Protein AF-A0A838YYA7-F1 (afdb_monomer)

Secondary structure (DSSP, 8-state):
-HHHHHHHHHHHHHHHHTT---------EEEEEEEEETTT--B-TT-EEEETTTTEEEE--TTSEEEEEE-TTPEEEEE-TTB--EEEEPPTT--S-EEEEEEEPB----PPP----SSSSHHHHHHHHHS--PPPHHHHHHHHHHTSHHHHHHHHHHSPPPHHHHHHHHHHHHHHHHHGGGS----GGG-HHHHHHHHHHHHTTGGG--HHHHHHHHSPPTT--HHHHHHHHHH--

Foldseek 3Di:
DVVVVVVVVVVVVVVVVVVPDDDPPQDWAKEKEFEAAQPPRQTDFQKWKDFVVVRDTDTAHPRRIDIDTDGQQTWIWTDDPQWDIDIDTHHNPDPYHHYDYHHTYGDPPPDPDDDDDPDPDPVRVVVCVVVDDDDDPVVVVVVCVCPPPVNVVLVVVPDDQDPVSVVVVVVVVVVVCVVCPPPDPDDCVPDVVNVVVVVVCVVVCVVVDPPVVVVVVPRPDPPDDPVRVVVVVVVPD

Sequence (237 aa):
MKKNLTYLFVFICLVVSHLAHSQGEIKYITFSGVVIDGQTKEPLPGAYITIPQAGRGTLSNSRGYFGIAVFPGDTVVFSYLGFKKQYHVIPKKTDVDYSVFVELQVDSKMLKEVKVYPFSTEEEFKQALVDMKLPDERERQILRETYSTENVAKLASVHGMTSYDNYKYGQNQFLKQIESRGQVTTNPLLNPFSWANFVKSIKSGAWKDKSWKAGAEAAPSDNVTRDQYFRNMKNGN

Structure (mmCIF, N/CA/C/O backbone):
data_AF-A0A838YYA7-F1
#
_entry.id   AF-A0A838YYA7-F1
#
loop_
_atom_site.group_PDB
_atom_site.id
_atom_site.type_symbol
_atom_site.label_atom_id
_atom_site.label_alt_id
_atom_site.label_comp_id
_atom_site.label_asym_id
_atom_site.label_entity_id
_atom_site.label_seq_id
_atom_site.pdbx_PDB_ins_code
_atom_site.Cartn_x
_atom_site.Cartn_y
_atom_site.Cartn_z
_atom_site.occupancy
_atom_site.B_iso_or_equiv
_atom_site.auth_seq_id
_atom_site.auth_comp_id
_atom_site.auth_asym_id
_atom_site.auth_atom_id
_atom_site.pdbx_PDB_model_num
ATOM 1 N N . MET A 1 1 ? -72.555 9.108 42.196 1.00 60.34 1 MET A N 1
ATOM 2 C CA . MET A 1 1 ? -71.814 7.965 41.606 1.00 60.34 1 MET A CA 1
ATOM 3 C C . MET A 1 1 ? -70.824 8.376 40.513 1.00 60.34 1 MET A C 1
ATOM 5 O O . MET A 1 1 ? -69.693 7.924 40.575 1.00 60.34 1 MET A O 1
ATOM 9 N N . LYS A 1 2 ? -71.178 9.266 39.566 1.00 64.94 2 LYS A N 1
ATOM 10 C CA . LYS A 1 2 ? -70.273 9.675 38.465 1.00 64.94 2 LYS A CA 1
ATOM 11 C C . LYS A 1 2 ? -68.947 10.318 38.920 1.00 64.94 2 LYS A C 1
ATOM 13 O O . LYS A 1 2 ? -67.913 9.952 38.388 1.00 64.94 2 LYS A O 1
ATOM 18 N N . LYS A 1 3 ? -68.956 11.187 39.945 1.00 67.56 3 LYS A N 1
ATOM 19 C CA . LYS A 1 3 ? -67.738 11.850 40.466 1.00 67.56 3 LYS A CA 1
ATOM 20 C C . LYS A 1 3 ? -66.721 10.861 41.056 1.00 67.56 3 LYS A C 1
ATOM 22 O O . LYS A 1 3 ? -65.538 10.959 40.766 1.00 67.56 3 LYS A O 1
ATOM 27 N N . ASN A 1 4 ? -67.190 9.862 41.806 1.00 76.94 4 ASN A N 1
ATOM 28 C CA . ASN A 1 4 ? -66.329 8.832 42.402 1.00 76.94 4 ASN A CA 1
ATOM 29 C C . ASN A 1 4 ? -65.692 7.938 41.326 1.00 76.94 4 ASN A C 1
ATOM 31 O O . ASN A 1 4 ? -64.547 7.530 41.474 1.00 76.94 4 ASN A O 1
ATOM 35 N N . LEU A 1 5 ? -66.409 7.696 40.222 1.00 82.81 5 LEU A N 1
ATOM 36 C CA . LEU A 1 5 ? -65.878 6.972 39.068 1.00 82.81 5 LEU A CA 1
ATOM 37 C C . LEU A 1 5 ? -64.787 7.781 38.346 1.00 82.81 5 LEU A C 1
ATOM 39 O O . LEU A 1 5 ? -63.784 7.216 37.927 1.00 82.81 5 LEU A O 1
ATOM 43 N N . THR A 1 6 ? -64.945 9.106 38.257 1.00 83.19 6 THR A N 1
ATOM 44 C CA . THR A 1 6 ? -63.923 9.998 37.689 1.00 83.19 6 THR A CA 1
ATOM 45 C C . THR A 1 6 ? -62.654 10.021 38.544 1.00 83.19 6 THR A C 1
ATOM 47 O O . THR A 1 6 ? -61.561 9.906 38.000 1.00 83.19 6 THR A O 1
ATOM 50 N N . TYR A 1 7 ? -62.777 10.098 39.875 1.00 87.44 7 TYR A N 1
ATOM 51 C CA . TYR A 1 7 ? -61.615 10.049 40.772 1.00 87.44 7 TYR A CA 1
ATOM 52 C C . TYR A 1 7 ? -60.891 8.699 40.723 1.00 87.44 7 TYR A C 1
ATOM 54 O O . TYR A 1 7 ? -59.663 8.669 40.707 1.00 87.44 7 TYR A O 1
ATOM 62 N N . LEU A 1 8 ? -61.637 7.593 40.624 1.00 88.94 8 LEU A N 1
ATOM 63 C CA . LEU A 1 8 ? -61.065 6.257 40.448 1.00 88.94 8 LEU A CA 1
ATOM 64 C C . LEU A 1 8 ? -60.278 6.152 39.133 1.00 88.94 8 LEU A C 1
ATOM 66 O O . LEU A 1 8 ? -59.171 5.625 39.116 1.00 88.94 8 LEU A O 1
ATOM 70 N N . PHE A 1 9 ? -60.827 6.691 38.042 1.00 89.19 9 PHE A N 1
ATOM 71 C CA . PHE A 1 9 ? -60.169 6.686 36.737 1.00 89.19 9 PHE A CA 1
ATOM 72 C C . PHE A 1 9 ? -58.868 7.504 36.743 1.00 89.19 9 PHE A C 1
ATOM 74 O O . PHE A 1 9 ? -57.843 7.037 36.253 1.00 89.19 9 PHE A O 1
ATOM 81 N N . VAL A 1 10 ? -58.876 8.686 37.370 1.00 89.81 10 VAL A N 1
ATOM 82 C CA . VAL A 1 10 ? -57.674 9.526 37.518 1.00 89.81 10 VAL A CA 1
ATOM 83 C C . VAL A 1 10 ? -56.610 8.836 38.376 1.00 89.81 10 VAL A C 1
ATOM 85 O O . VAL A 1 10 ? -55.433 8.871 38.025 1.00 89.81 10 VAL A O 1
ATOM 88 N N . PHE A 1 11 ? -57.010 8.164 39.459 1.00 88.81 11 PHE A N 1
ATOM 89 C CA . PHE A 1 11 ? -56.089 7.400 40.303 1.00 88.81 11 PHE A CA 1
ATOM 90 C C . PHE A 1 11 ? -55.448 6.233 39.540 1.00 88.81 11 PHE A C 1
ATOM 92 O O . PHE A 1 11 ? -54.238 6.036 39.613 1.00 88.81 11 PHE A O 1
ATOM 99 N N . ILE A 1 12 ? -56.234 5.509 38.737 1.00 89.44 12 ILE A N 1
ATOM 100 C CA . ILE A 1 12 ? -55.732 4.427 37.881 1.00 89.44 12 ILE A CA 1
ATOM 101 C C . ILE A 1 12 ? -54.737 4.963 36.844 1.00 89.44 12 ILE A C 1
ATOM 103 O O . ILE A 1 12 ? -53.670 4.379 36.682 1.00 89.44 12 ILE A O 1
ATOM 107 N N . CYS A 1 13 ? -55.021 6.092 36.189 1.00 86.31 13 CYS A N 1
ATOM 108 C CA . CYS A 1 13 ? -54.076 6.706 35.250 1.00 86.31 13 CYS A CA 1
ATOM 109 C C . CYS A 1 13 ? -52.752 7.111 35.921 1.00 86.31 13 CYS A C 1
ATOM 111 O O . CYS A 1 13 ? -51.695 6.898 35.332 1.00 86.31 13 CYS A O 1
ATOM 113 N N . LEU A 1 14 ? -52.800 7.626 37.154 1.00 84.81 14 LEU A N 1
ATOM 114 C CA . LEU A 1 14 ? -51.614 7.990 37.942 1.00 84.81 14 LEU A CA 1
ATOM 115 C C . LEU A 1 14 ? -50.756 6.769 38.310 1.00 84.81 14 LEU A C 1
ATOM 117 O O . LEU A 1 14 ? -49.530 6.812 38.216 1.00 84.81 14 LEU A O 1
ATOM 121 N N . VAL A 1 15 ? -51.389 5.650 38.665 1.00 84.88 15 VAL A N 1
ATOM 122 C CA . VAL A 1 15 ? -50.677 4.396 38.956 1.00 84.88 15 VAL A CA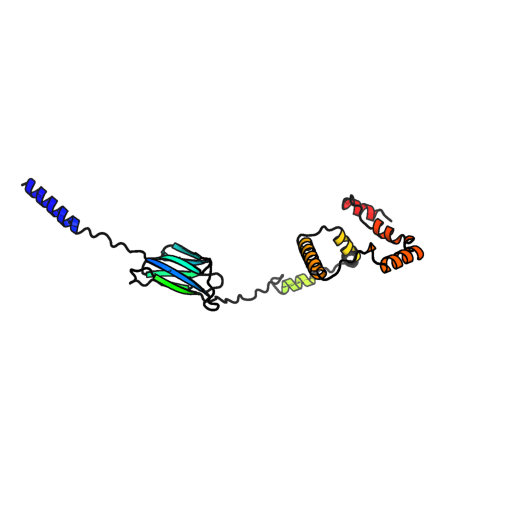 1
ATOM 123 C C . VAL A 1 15 ? -50.074 3.794 37.682 1.00 84.88 15 VAL A C 1
ATOM 125 O O . VAL A 1 15 ? -48.933 3.337 37.697 1.00 84.88 15 VAL A O 1
ATOM 128 N N . VAL A 1 16 ? -50.789 3.852 36.554 1.00 82.88 16 VAL A N 1
ATOM 129 C CA . VAL A 1 16 ? -50.300 3.339 35.262 1.00 82.88 16 VAL A CA 1
ATOM 130 C C . VAL A 1 16 ? -49.145 4.184 34.712 1.00 82.88 16 VAL A C 1
ATOM 132 O O . VAL A 1 16 ? -48.229 3.627 34.109 1.00 82.88 16 VAL A O 1
ATOM 135 N N . SER A 1 17 ? -49.102 5.495 34.980 1.00 77.06 17 SER A N 1
ATOM 136 C CA . SER A 1 17 ? -47.961 6.335 34.581 1.00 77.06 17 SER A CA 1
ATOM 137 C C . SER A 1 17 ? -46.645 5.982 35.286 1.00 77.06 17 SER A C 1
ATOM 139 O O . SER A 1 17 ? -45.583 6.223 34.720 1.00 77.06 17 SER A O 1
ATOM 141 N N . HIS A 1 18 ? -46.681 5.353 36.466 1.00 68.69 18 HIS A N 1
ATOM 142 C CA . HIS A 1 18 ? -45.468 4.876 37.147 1.00 68.69 18 HIS A CA 1
ATOM 143 C C . HIS A 1 18 ? -44.910 3.565 36.574 1.00 68.69 18 HIS A C 1
ATOM 145 O O . HIS A 1 18 ? -43.755 3.235 36.834 1.00 68.69 18 HIS A O 1
ATOM 151 N N . LEU A 1 19 ? -45.695 2.836 35.774 1.00 67.75 19 LEU A N 1
ATOM 152 C CA . LEU A 1 19 ? -45.254 1.625 35.071 1.00 67.75 19 LEU A CA 1
ATOM 153 C C . LEU A 1 19 ? -44.614 1.934 33.709 1.00 67.75 19 LEU A C 1
ATOM 155 O O . LEU A 1 19 ? -44.103 1.030 33.046 1.00 67.75 19 LEU A O 1
ATOM 159 N N . ALA A 1 20 ? -44.606 3.203 33.292 1.00 65.00 20 ALA A N 1
ATOM 160 C CA . ALA A 1 20 ? -43.868 3.662 32.125 1.00 65.00 20 ALA A CA 1
ATOM 161 C C . ALA A 1 20 ? -42.366 3.733 32.454 1.00 65.00 20 ALA A C 1
ATOM 163 O O . ALA A 1 20 ? -41.795 4.802 32.663 1.00 65.00 20 ALA A O 1
ATOM 164 N N . HIS A 1 21 ? -41.713 2.574 32.520 1.00 64.12 21 HIS A N 1
ATOM 165 C CA . HIS A 1 21 ? -40.259 2.512 32.507 1.00 64.12 21 HIS A CA 1
ATOM 166 C C . HIS A 1 21 ? -39.763 3.022 31.150 1.00 64.12 21 HIS A C 1
ATOM 168 O O . HIS A 1 21 ? -40.027 2.415 30.111 1.00 64.12 21 HIS A O 1
ATOM 174 N N . SER A 1 22 ? -39.057 4.155 31.166 1.00 54.59 22 SER A N 1
ATOM 175 C CA . SER A 1 22 ? -38.244 4.606 30.036 1.00 54.59 22 SER A CA 1
ATOM 176 C C . SER A 1 22 ? -37.379 3.442 29.565 1.00 54.59 22 SER A C 1
ATOM 178 O O . SER A 1 22 ? -36.677 2.824 30.367 1.00 54.59 22 SER A O 1
ATOM 180 N N . GLN A 1 23 ? -37.465 3.126 28.275 1.00 60.09 23 GLN A N 1
ATOM 181 C CA . GLN A 1 23 ? -36.666 2.086 27.637 1.00 60.09 23 GLN A CA 1
ATOM 182 C C . GLN A 1 23 ? -35.190 2.354 27.943 1.00 60.09 23 GLN A C 1
ATOM 184 O O . GLN A 1 23 ? -34.731 3.486 27.798 1.00 60.09 23 GLN A O 1
ATOM 189 N N . GLY A 1 24 ? -34.474 1.339 28.431 1.00 55.16 24 GLY A N 1
ATOM 190 C CA . GLY A 1 24 ? -33.054 1.463 28.735 1.00 55.16 24 GLY A CA 1
ATOM 191 C C . GLY A 1 24 ? -32.304 1.917 27.488 1.00 55.16 24 GLY A C 1
ATOM 192 O O . GLY A 1 24 ? -32.242 1.180 26.504 1.00 55.16 24 GLY A O 1
ATOM 193 N N . GLU A 1 25 ? -31.772 3.137 27.514 1.00 62.94 25 GLU A N 1
ATOM 194 C CA . GLU A 1 25 ? -30.896 3.622 26.457 1.00 62.94 25 GLU A CA 1
ATOM 195 C C . GLU A 1 25 ? -29.656 2.731 26.439 1.00 62.94 25 GLU A C 1
ATOM 197 O O . GLU A 1 25 ? -28.885 2.684 27.400 1.00 62.94 25 GLU A O 1
ATOM 202 N N . ILE A 1 26 ? -29.466 1.994 25.343 1.00 63.91 26 ILE A N 1
ATOM 203 C CA . ILE A 1 26 ? -28.197 1.320 25.093 1.00 63.91 26 ILE A CA 1
ATOM 204 C C . ILE A 1 26 ? -27.180 2.439 24.883 1.00 63.91 26 ILE A C 1
ATOM 206 O O . ILE A 1 26 ? -27.154 3.091 23.839 1.00 63.91 26 ILE A O 1
ATOM 210 N N . LYS A 1 27 ? -26.382 2.707 25.913 1.00 76.12 27 LYS A N 1
ATOM 211 C CA . LYS A 1 27 ? -25.373 3.756 25.877 1.00 76.12 27 LYS A CA 1
ATOM 212 C C . LYS A 1 27 ? -24.266 3.339 24.911 1.00 76.12 27 LYS A C 1
ATOM 214 O O . LYS A 1 27 ? -23.689 2.260 25.042 1.00 76.12 27 LYS A O 1
ATOM 219 N N . TYR A 1 28 ? -23.986 4.187 23.927 1.00 83.75 28 TYR A N 1
ATOM 220 C CA . TYR A 1 28 ? -22.800 4.031 23.095 1.00 83.75 28 TYR A CA 1
ATOM 221 C C . TYR A 1 28 ? -21.568 4.445 23.903 1.00 83.75 28 TYR A C 1
ATOM 223 O O . TYR A 1 28 ? -21.624 5.379 24.707 1.00 83.75 28 TYR A O 1
ATOM 231 N N . ILE A 1 29 ? -20.456 3.755 23.682 1.00 89.06 29 ILE A N 1
ATOM 232 C CA . ILE A 1 29 ? -19.164 4.080 24.288 1.00 89.06 29 ILE A CA 1
ATOM 233 C C . ILE A 1 29 ? -18.199 4.553 23.208 1.00 89.06 29 ILE A C 1
ATOM 235 O O . ILE A 1 29 ? -18.304 4.150 22.044 1.00 89.06 29 ILE A O 1
ATOM 239 N N . THR A 1 30 ? -17.243 5.402 23.578 1.00 91.62 30 THR A N 1
ATOM 240 C CA . THR A 1 30 ? -16.182 5.799 22.655 1.00 91.62 30 THR A CA 1
ATOM 241 C C . THR A 1 30 ? -15.088 4.744 22.688 1.00 91.62 30 THR A C 1
ATOM 243 O O . THR A 1 30 ? -14.423 4.542 23.704 1.00 91.62 30 THR A O 1
ATOM 246 N N . PHE A 1 31 ? -14.885 4.070 21.561 1.00 93.19 31 PHE A N 1
ATOM 247 C CA . PHE A 1 31 ? -13.754 3.183 21.351 1.00 93.19 31 PHE A CA 1
ATOM 248 C C . PHE A 1 31 ? -12.652 3.927 20.608 1.00 93.19 31 PHE A C 1
ATOM 250 O O . PHE A 1 31 ? -12.838 4.393 19.484 1.00 93.19 31 PHE A O 1
ATOM 257 N N . SER A 1 32 ? -11.501 4.050 21.252 1.00 94.81 32 SER A N 1
ATOM 258 C CA . SER A 1 32 ? -10.329 4.734 20.716 1.00 94.81 32 SER A CA 1
ATOM 259 C C . SER A 1 32 ? -9.123 3.810 20.706 1.00 94.81 32 SER A C 1
ATOM 261 O O . SER A 1 32 ? -9.132 2.729 21.293 1.00 94.81 32 SER A O 1
ATOM 263 N N . GLY A 1 33 ? -8.059 4.221 20.040 1.00 95.12 33 GLY A N 1
ATOM 264 C CA . GLY A 1 33 ? -6.843 3.431 20.041 1.00 95.12 33 GLY A CA 1
ATOM 265 C C . GLY A 1 33 ? -5.854 3.879 18.996 1.00 95.12 33 GLY A C 1
ATOM 266 O O . GLY A 1 33 ? -6.061 4.879 18.309 1.00 95.12 33 GLY A O 1
ATOM 267 N N . VAL A 1 34 ? -4.781 3.108 18.874 1.00 96.31 34 VAL A N 1
ATOM 268 C CA . VAL A 1 34 ? -3.751 3.301 17.854 1.00 96.31 34 VAL A CA 1
ATOM 269 C C . VAL A 1 34 ? -3.560 1.995 17.095 1.00 96.31 34 VAL A C 1
ATOM 271 O O . VAL A 1 34 ? -3.420 0.936 17.707 1.00 96.31 34 VAL A O 1
ATOM 274 N N . VAL A 1 35 ? -3.568 2.080 15.767 1.00 97.12 35 VAL A N 1
ATOM 275 C CA . VAL A 1 35 ? -3.272 0.965 14.864 1.00 97.12 35 VAL A CA 1
ATOM 276 C C . VAL A 1 35 ? -1.803 1.033 14.462 1.00 97.12 35 VAL A C 1
ATOM 278 O O . VAL A 1 35 ? -1.350 2.055 13.939 1.00 97.12 35 VAL A O 1
ATOM 281 N N . ILE A 1 36 ? -1.072 -0.054 14.695 1.00 96.31 36 ILE A N 1
ATOM 282 C CA . ILE A 1 36 ? 0.354 -0.178 14.384 1.00 96.31 36 ILE A CA 1
ATOM 283 C C . ILE A 1 36 ? 0.645 -1.471 13.617 1.00 96.31 36 ILE A C 1
ATOM 285 O O . ILE A 1 36 ? -0.128 -2.431 13.668 1.00 96.31 36 ILE A O 1
ATOM 289 N N . ASP A 1 37 ? 1.776 -1.500 12.924 1.00 95.19 37 ASP A N 1
ATOM 290 C CA . ASP A 1 37 ? 2.342 -2.715 12.348 1.00 95.19 37 ASP A CA 1
ATOM 291 C C . ASP A 1 37 ? 2.872 -3.625 13.469 1.00 95.19 37 ASP A C 1
ATOM 293 O O . ASP A 1 37 ? 3.648 -3.200 14.328 1.00 95.19 37 ASP A O 1
ATOM 297 N N . GLY A 1 38 ? 2.474 -4.896 13.470 1.00 92.75 38 GLY A N 1
ATOM 298 C CA . GLY A 1 38 ? 2.947 -5.880 14.439 1.00 92.75 38 GLY A CA 1
ATOM 299 C C . GLY A 1 38 ? 4.453 -6.168 14.369 1.00 92.75 38 GLY A C 1
ATOM 300 O O . GLY A 1 38 ? 5.029 -6.517 15.402 1.00 92.75 38 GLY A O 1
ATOM 301 N N . GLN A 1 39 ? 5.089 -6.004 13.203 1.00 90.38 39 GLN A N 1
ATOM 302 C CA . GLN A 1 39 ? 6.517 -6.254 12.976 1.00 90.38 39 GLN A CA 1
ATOM 303 C C . GLN A 1 39 ? 7.368 -5.002 13.189 1.00 90.38 39 GLN A C 1
ATOM 305 O O . GLN A 1 39 ? 8.291 -5.027 14.001 1.00 90.38 39 GLN A O 1
ATOM 310 N N . THR A 1 40 ? 7.072 -3.911 12.475 1.00 92.62 40 THR A N 1
ATOM 311 C CA . THR A 1 40 ? 7.897 -2.688 12.524 1.00 92.62 40 THR A CA 1
ATOM 312 C C . THR A 1 40 ? 7.540 -1.776 13.696 1.00 92.62 40 THR A C 1
ATOM 314 O O . THR A 1 40 ? 8.329 -0.903 14.048 1.00 92.62 40 THR A O 1
ATOM 317 N N . LYS A 1 41 ? 6.370 -1.981 14.322 1.00 93.62 41 LYS A N 1
ATOM 318 C CA . LYS A 1 41 ? 5.787 -1.105 15.355 1.00 93.62 41 LYS A CA 1
ATOM 319 C C . LYS A 1 41 ? 5.520 0.323 14.873 1.00 93.62 41 LYS A C 1
ATOM 321 O O . LYS A 1 41 ? 5.273 1.215 15.685 1.00 93.62 41 LYS A O 1
ATOM 326 N N . GLU A 1 42 ? 5.526 0.544 13.563 1.00 94.38 42 GLU A N 1
ATOM 327 C CA . GLU A 1 42 ? 5.194 1.836 12.976 1.00 94.38 42 GLU A CA 1
ATOM 328 C C . GLU A 1 42 ? 3.675 2.068 12.987 1.00 94.38 42 GLU A C 1
ATOM 330 O O . GLU A 1 42 ? 2.899 1.122 12.816 1.00 94.38 42 GLU A O 1
ATOM 335 N N . PRO A 1 43 ? 3.215 3.315 13.190 1.00 95.62 43 PRO A N 1
ATOM 336 C CA . PRO A 1 43 ? 1.799 3.640 13.096 1.00 95.62 43 PRO A CA 1
ATOM 337 C C . PRO A 1 43 ? 1.290 3.458 11.666 1.00 95.62 43 PRO A C 1
ATOM 339 O O . PRO A 1 43 ? 1.965 3.830 10.709 1.00 95.62 43 PRO A O 1
ATOM 342 N N . LEU A 1 44 ? 0.067 2.944 11.527 1.00 95.81 44 LEU A N 1
ATOM 343 C CA . LEU A 1 44 ? -0.576 2.724 10.231 1.00 95.81 44 LEU A CA 1
ATOM 344 C C . LEU A 1 44 ? -1.604 3.832 9.952 1.00 95.81 44 LEU A C 1
ATOM 346 O O . LEU A 1 44 ? -2.731 3.754 10.457 1.00 95.81 44 LEU A O 1
ATOM 350 N N . PRO A 1 45 ? -1.252 4.881 9.182 1.00 96.06 45 PRO A N 1
ATOM 351 C CA . PRO A 1 45 ? -2.176 5.951 8.829 1.00 96.06 45 PRO A CA 1
ATOM 352 C C . PRO A 1 45 ? -3.152 5.522 7.729 1.00 96.06 45 PRO A C 1
ATOM 354 O O . PRO A 1 45 ? -2.762 4.876 6.756 1.00 96.06 45 PRO A O 1
ATOM 357 N N . GLY A 1 46 ? -4.423 5.913 7.855 1.00 95.94 46 GLY A N 1
ATOM 358 C CA . GLY A 1 46 ? -5.471 5.543 6.899 1.00 95.94 46 GLY A CA 1
ATOM 359 C C . GLY A 1 46 ? -5.918 4.078 6.985 1.00 95.94 46 GLY A C 1
ATOM 360 O O . GLY A 1 46 ? -6.492 3.556 6.030 1.00 95.94 46 GLY A O 1
ATOM 361 N N . ALA A 1 47 ? -5.666 3.400 8.107 1.00 96.69 47 ALA A N 1
ATOM 362 C CA . ALA A 1 47 ? -6.273 2.109 8.411 1.00 96.69 47 ALA A CA 1
ATOM 363 C C . ALA A 1 47 ? -7.795 2.254 8.486 1.00 96.69 47 ALA A C 1
ATOM 365 O O . ALA A 1 47 ? -8.301 3.217 9.057 1.00 96.69 47 ALA A O 1
ATOM 366 N N . TYR A 1 48 ? -8.520 1.297 7.909 1.00 96.88 48 TYR A N 1
ATOM 367 C CA . TYR A 1 48 ? -9.978 1.250 7.921 1.00 96.88 48 TYR A CA 1
ATOM 368 C C . TYR A 1 48 ? -10.460 0.527 9.174 1.00 96.88 48 TYR A C 1
ATOM 370 O O . TYR A 1 48 ? -10.155 -0.653 9.366 1.00 96.88 48 TYR A O 1
ATOM 378 N N . ILE A 1 49 ? -11.250 1.220 9.992 1.00 96.81 49 ILE A N 1
ATOM 379 C CA . ILE A 1 49 ? -11.886 0.691 11.199 1.00 96.81 49 ILE A CA 1
ATOM 380 C C . ILE A 1 49 ? -13.388 0.690 10.953 1.00 96.81 49 ILE A C 1
ATOM 382 O O . ILE A 1 49 ? -13.993 1.746 10.793 1.00 96.81 49 ILE A O 1
ATOM 386 N N . THR A 1 50 ? -14.001 -0.486 10.884 1.00 96.25 50 THR A N 1
ATOM 387 C CA . THR A 1 50 ? -15.405 -0.633 10.469 1.00 96.25 50 THR A CA 1
ATOM 388 C C . THR A 1 50 ? -16.191 -1.504 11.435 1.00 96.25 50 THR A C 1
ATOM 390 O O . THR A 1 50 ? -15.639 -2.407 12.052 1.00 96.25 50 THR A O 1
ATOM 393 N N . ILE A 1 51 ? -17.489 -1.245 11.553 1.00 95.19 51 ILE A N 1
ATOM 394 C CA . ILE A 1 51 ? -18.445 -2.027 12.337 1.00 95.19 51 ILE A CA 1
ATOM 395 C C . ILE A 1 51 ? -19.438 -2.623 11.334 1.00 95.19 51 ILE A C 1
ATOM 397 O O . ILE A 1 51 ? -20.393 -1.942 10.948 1.00 95.19 51 ILE A O 1
ATOM 401 N N . PRO A 1 52 ? -19.234 -3.868 10.866 1.00 91.25 52 PRO A N 1
ATOM 402 C CA . PRO A 1 52 ? -20.041 -4.440 9.790 1.00 91.25 52 PRO A CA 1
ATOM 403 C C . PRO A 1 52 ? -21.538 -4.472 10.105 1.00 91.25 52 PRO A C 1
ATOM 405 O O . PRO A 1 52 ? -22.351 -4.226 9.223 1.00 91.25 52 PRO A O 1
ATOM 408 N N . GLN A 1 53 ? -21.901 -4.726 11.367 1.00 88.31 53 GLN A N 1
ATOM 409 C CA . GLN A 1 53 ? -23.301 -4.794 11.798 1.00 88.31 53 GLN A CA 1
ATOM 410 C C . GLN A 1 53 ? -24.003 -3.431 11.769 1.00 88.31 53 GLN A C 1
ATOM 412 O O . GLN A 1 53 ? -25.186 -3.364 11.453 1.00 88.31 53 GLN A O 1
ATOM 417 N N . ALA A 1 54 ? -23.280 -2.350 12.067 1.00 86.81 54 ALA A N 1
ATOM 418 C CA . ALA A 1 54 ? -23.830 -0.997 12.095 1.00 86.81 54 ALA A CA 1
ATOM 419 C C . ALA A 1 54 ? -23.662 -0.247 10.761 1.00 86.81 54 ALA A C 1
ATOM 421 O O . ALA A 1 54 ? -24.212 0.842 10.604 1.00 86.81 54 ALA A O 1
ATOM 422 N N . GLY A 1 55 ? -22.866 -0.775 9.823 1.00 88.06 55 GLY A N 1
ATOM 423 C CA . GLY A 1 55 ? -22.528 -0.093 8.569 1.00 88.06 55 GLY A CA 1
ATOM 424 C C . GLY A 1 55 ? -21.752 1.215 8.771 1.00 88.06 55 GLY A C 1
ATOM 425 O O . GLY A 1 55 ? -21.793 2.097 7.917 1.00 88.06 55 GLY A O 1
ATOM 426 N N . ARG A 1 56 ? -21.073 1.372 9.913 1.00 89.38 56 ARG A N 1
ATOM 427 C CA . ARG A 1 56 ? -20.311 2.575 10.284 1.00 89.38 56 ARG A CA 1
ATOM 428 C C . ARG A 1 56 ? -18.817 2.287 10.283 1.00 89.38 56 ARG A C 1
ATOM 430 O O . ARG A 1 56 ? -18.397 1.147 10.462 1.00 89.38 56 ARG A O 1
ATOM 437 N N . GLY A 1 57 ? -18.005 3.322 10.117 1.00 93.75 57 GLY A N 1
ATOM 438 C CA . GLY A 1 57 ? -16.556 3.1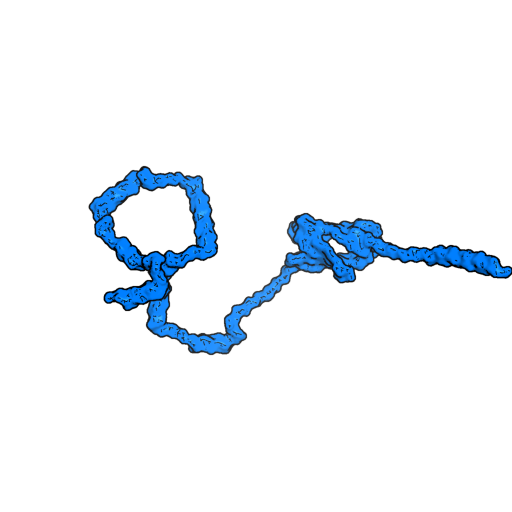97 10.174 1.00 93.75 57 GLY A CA 1
ATOM 439 C C . GLY A 1 57 ? -15.852 4.541 10.263 1.00 93.75 57 GLY A C 1
ATOM 440 O O . GLY A 1 57 ? -16.468 5.592 10.105 1.00 93.75 57 GLY A O 1
ATOM 441 N N . THR A 1 58 ? -14.555 4.485 10.531 1.00 95.69 58 THR A N 1
ATOM 442 C CA . THR A 1 58 ? -13.647 5.629 10.582 1.00 95.69 58 THR A CA 1
ATOM 443 C C . THR A 1 58 ? -12.284 5.233 10.013 1.00 95.69 58 THR A C 1
ATOM 445 O O . THR A 1 58 ? -12.018 4.053 9.761 1.00 95.69 58 THR A O 1
ATOM 448 N N . LEU A 1 59 ? -11.421 6.224 9.811 1.00 96.69 59 LEU A N 1
ATOM 449 C CA . LEU A 1 59 ? -10.040 6.039 9.381 1.00 96.69 59 LEU A CA 1
ATOM 450 C C . LEU A 1 59 ? -9.085 6.446 10.501 1.00 96.69 59 LEU A C 1
ATOM 452 O O . LEU A 1 59 ? -9.366 7.384 11.251 1.00 96.69 59 LEU A O 1
ATOM 456 N N . SER A 1 60 ? -7.941 5.770 10.596 1.00 97.00 60 SER A N 1
ATOM 457 C CA . SER A 1 60 ? -6.860 6.229 11.467 1.00 97.00 60 SER A CA 1
ATOM 458 C C . SER A 1 60 ? -6.185 7.487 10.905 1.00 97.00 60 SER A C 1
ATOM 460 O O . SER A 1 60 ? -6.065 7.672 9.690 1.00 97.00 60 SER A O 1
ATOM 462 N N . ASN A 1 61 ? -5.723 8.366 11.793 1.00 96.50 61 ASN A N 1
ATOM 463 C CA . ASN A 1 61 ? -5.008 9.588 11.425 1.00 96.50 61 ASN A CA 1
ATOM 464 C C . ASN A 1 61 ? -3.521 9.330 11.095 1.00 96.50 61 ASN A C 1
ATOM 466 O O . ASN A 1 61 ? -3.058 8.193 11.087 1.00 96.50 61 ASN A O 1
ATOM 470 N N . SER A 1 62 ? -2.741 10.394 10.868 1.00 95.50 62 SER A N 1
ATOM 471 C CA . SER A 1 62 ? -1.306 10.312 10.531 1.00 95.50 62 SER A CA 1
ATOM 472 C C . SER A 1 62 ? -0.430 9.606 11.575 1.00 95.50 62 SER A C 1
ATOM 474 O O . SER A 1 62 ? 0.671 9.176 11.251 1.00 95.50 62 SER A O 1
ATOM 476 N N . ARG A 1 63 ? -0.903 9.480 12.820 1.00 95.06 63 ARG A N 1
ATOM 477 C CA . ARG A 1 63 ? -0.224 8.768 13.913 1.00 95.06 63 ARG A CA 1
ATOM 478 C C . ARG A 1 63 ? -0.863 7.408 14.212 1.00 95.06 63 ARG A C 1
ATOM 480 O O . ARG A 1 63 ? -0.609 6.845 15.269 1.00 95.06 63 ARG A O 1
ATOM 487 N N . GLY A 1 64 ? -1.725 6.902 13.328 1.00 94.56 64 GLY A N 1
ATOM 488 C CA . GLY A 1 64 ? -2.437 5.636 13.514 1.00 94.56 64 GLY A CA 1
ATOM 489 C C . GLY A 1 64 ? -3.575 5.697 14.539 1.00 94.56 64 GLY A C 1
ATOM 490 O O . GLY A 1 64 ? -4.210 4.677 14.795 1.00 94.56 64 GLY A O 1
ATOM 491 N N . TYR A 1 65 ? -3.872 6.865 15.115 1.00 96.94 65 TYR A N 1
ATOM 492 C CA . TYR A 1 65 ? -4.921 7.011 16.123 1.00 96.94 65 TYR A CA 1
ATOM 493 C C . TYR A 1 65 ? -6.314 7.029 15.491 1.00 96.94 65 TYR A C 1
ATOM 495 O O . TYR A 1 65 ? -6.518 7.654 14.448 1.00 96.94 65 TYR A O 1
ATOM 503 N N . PHE A 1 66 ? -7.281 6.398 16.153 1.00 96.12 66 PHE A N 1
ATOM 504 C CA . PHE A 1 66 ? -8.685 6.387 15.757 1.00 96.12 66 PHE A CA 1
ATOM 505 C C . PHE A 1 66 ? -9.613 6.582 16.963 1.00 96.12 66 PHE A C 1
ATOM 507 O O . PHE A 1 66 ? -9.244 6.330 18.109 1.00 96.12 66 PHE A O 1
ATOM 514 N N . GLY A 1 67 ? -10.843 7.006 16.678 1.00 94.81 67 GLY A N 1
ATOM 515 C CA . GLY A 1 67 ? -11.944 7.070 17.635 1.00 94.81 67 GLY A CA 1
ATOM 516 C C . GLY A 1 67 ? -13.267 6.810 16.922 1.00 94.81 67 GLY A C 1
ATOM 517 O O . GLY A 1 67 ? -13.526 7.391 15.867 1.00 94.81 67 GLY A O 1
ATOM 518 N N . ILE A 1 68 ? -14.084 5.913 17.465 1.00 93.94 68 ILE A N 1
ATOM 519 C CA . ILE A 1 68 ? -15.376 5.513 16.907 1.00 93.94 68 ILE A CA 1
ATOM 520 C C . ILE A 1 68 ? -16.361 5.189 18.034 1.00 93.94 68 ILE A C 1
ATOM 522 O O . ILE A 1 68 ? -15.996 4.571 19.029 1.00 93.94 68 ILE A O 1
ATOM 526 N N . ALA A 1 69 ? -17.618 5.608 17.888 1.00 92.19 69 ALA A N 1
ATOM 527 C CA . ALA A 1 69 ? -18.680 5.231 18.816 1.00 92.19 69 ALA A CA 1
ATOM 528 C C . ALA A 1 69 ? -19.168 3.808 18.501 1.00 92.19 69 ALA A C 1
ATOM 530 O O . ALA A 1 69 ? -19.554 3.529 17.363 1.00 92.19 69 ALA A O 1
ATOM 531 N N . VAL A 1 70 ? -19.152 2.930 19.503 1.00 91.81 70 VAL A N 1
ATOM 532 C CA . VAL A 1 70 ? -19.534 1.512 19.398 1.00 91.81 70 VAL A CA 1
ATOM 533 C C . VAL A 1 70 ? -20.559 1.159 20.468 1.00 91.81 70 VAL A C 1
ATOM 535 O O . VAL A 1 70 ? -20.606 1.796 21.524 1.00 91.81 70 VAL A O 1
ATOM 538 N N . PHE A 1 71 ? -21.355 0.122 20.224 1.00 90.06 71 PHE A N 1
ATOM 539 C CA . PHE A 1 71 ? -22.186 -0.475 21.261 1.00 90.06 71 PHE A CA 1
ATOM 540 C C . PHE A 1 71 ? -21.478 -1.672 21.913 1.00 90.06 71 PHE A C 1
ATOM 542 O O . PHE A 1 71 ? -20.709 -2.382 21.254 1.00 90.06 71 PHE A O 1
ATOM 549 N N . PRO A 1 72 ? -21.723 -1.938 23.209 1.00 88.81 72 PRO A N 1
ATOM 550 C CA . PRO A 1 72 ? -21.199 -3.131 23.863 1.00 88.81 72 PRO A CA 1
ATOM 551 C C . PRO A 1 72 ? -21.631 -4.412 23.131 1.00 88.81 72 PRO A C 1
ATOM 553 O O . PRO A 1 72 ? -22.820 -4.675 22.954 1.00 88.81 72 PRO A O 1
ATOM 556 N N . GLY A 1 73 ? -20.663 -5.239 22.731 1.00 88.44 73 GLY A N 1
ATOM 557 C CA . 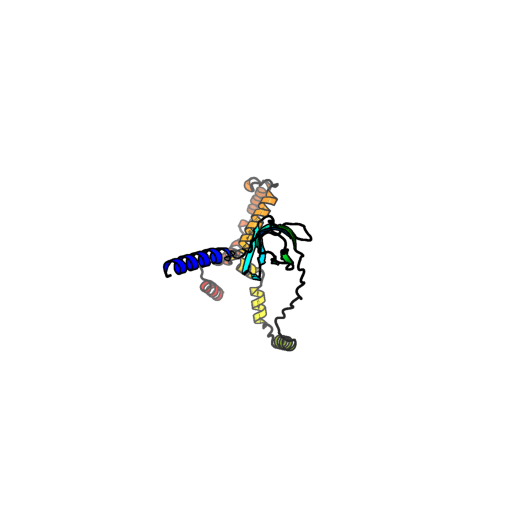GLY A 1 73 ? -20.893 -6.455 21.944 1.00 88.44 73 GLY A CA 1
ATOM 558 C C . GLY A 1 73 ? -20.708 -6.311 20.430 1.00 88.44 73 GLY A C 1
ATOM 559 O O . GLY A 1 73 ? -20.718 -7.337 19.748 1.00 88.44 73 GLY A O 1
ATOM 560 N N . ASP A 1 74 ? -20.490 -5.100 19.907 1.00 91.06 74 ASP A N 1
ATOM 561 C CA . ASP A 1 74 ? -20.164 -4.900 18.493 1.00 91.06 74 ASP A CA 1
ATOM 562 C C . ASP A 1 74 ? -18.828 -5.563 18.124 1.00 91.06 74 ASP A C 1
ATOM 564 O O . ASP A 1 74 ? -17.892 -5.654 18.924 1.00 91.06 74 ASP A O 1
ATOM 568 N N . THR A 1 75 ? -18.723 -6.000 16.868 1.00 93.25 75 THR A N 1
ATOM 569 C CA . THR A 1 75 ? -17.456 -6.462 16.284 1.00 93.25 75 THR A CA 1
ATOM 570 C C . THR A 1 75 ? -16.864 -5.369 15.407 1.00 93.25 75 THR A C 1
ATOM 572 O O . THR A 1 75 ? -17.440 -5.002 14.383 1.00 93.25 75 THR A O 1
ATOM 575 N N . VAL A 1 76 ? -15.688 -4.885 15.790 1.00 95.06 76 VAL A N 1
ATOM 576 C CA . VAL A 1 76 ? -14.897 -3.921 15.029 1.00 95.06 76 VAL A CA 1
ATOM 577 C C . VAL A 1 76 ? -13.889 -4.672 14.166 1.00 95.06 76 VAL A C 1
ATOM 579 O O . VAL A 1 76 ? -13.184 -5.566 14.635 1.00 95.06 76 VAL A O 1
ATOM 582 N N . VAL A 1 77 ? -13.822 -4.312 12.890 1.00 96.69 77 VAL A N 1
ATOM 583 C CA . VAL A 1 77 ? -12.916 -4.888 11.900 1.00 96.69 77 VAL A CA 1
ATOM 584 C C . VAL A 1 77 ? -11.899 -3.841 11.490 1.00 96.69 77 VAL A C 1
ATOM 586 O O . VAL A 1 77 ? -12.256 -2.783 10.968 1.00 96.69 77 VAL A O 1
ATOM 589 N N . PHE A 1 78 ? -10.635 -4.183 11.688 1.00 97.00 78 PHE A N 1
ATOM 590 C CA . PHE A 1 78 ? -9.486 -3.401 11.269 1.00 97.00 78 PHE A CA 1
ATOM 591 C C . PHE A 1 78 ? -8.937 -3.973 9.970 1.00 97.00 78 PHE A C 1
ATOM 593 O O . PHE A 1 78 ? -8.729 -5.183 9.849 1.00 97.00 78 PHE A O 1
ATOM 600 N N . SER A 1 79 ? -8.699 -3.111 8.989 1.00 95.31 79 SER A N 1
ATOM 601 C CA . SER A 1 79 ? -8.109 -3.511 7.716 1.00 95.31 79 SER A CA 1
ATOM 602 C C . SER A 1 79 ? -7.187 -2.434 7.166 1.00 95.31 79 SER A C 1
ATOM 604 O O . SER A 1 79 ? -7.463 -1.241 7.275 1.00 95.31 79 SER A O 1
ATOM 606 N N . TYR A 1 80 ? -6.083 -2.868 6.570 1.00 94.88 80 TYR A N 1
ATOM 607 C CA . TYR A 1 80 ? -5.108 -1.998 5.933 1.00 94.88 80 TYR A CA 1
ATOM 608 C C . TYR A 1 80 ? -4.483 -2.727 4.743 1.00 94.88 80 TYR A C 1
ATOM 610 O O . TYR A 1 80 ? -4.446 -3.960 4.713 1.00 94.88 80 TYR A O 1
ATOM 618 N N . LEU A 1 81 ? -4.053 -1.980 3.728 1.00 90.31 81 LEU A N 1
ATOM 619 C CA . LEU A 1 81 ? -3.525 -2.566 2.499 1.00 90.31 81 LEU A CA 1
ATOM 620 C C . LEU A 1 81 ? -2.243 -3.355 2.796 1.00 90.31 81 LEU A C 1
ATOM 622 O O . LEU A 1 81 ? -1.299 -2.804 3.348 1.00 90.31 81 LEU A O 1
ATOM 626 N N . GLY A 1 82 ? -2.213 -4.635 2.416 1.00 89.75 82 GLY A N 1
ATOM 627 C CA . GLY A 1 82 ? -1.076 -5.524 2.685 1.00 89.75 82 GLY A CA 1
ATOM 628 C C . GLY A 1 82 ? -1.083 -6.171 4.075 1.00 89.75 82 GLY A C 1
ATOM 629 O O . GLY A 1 82 ? -0.131 -6.864 4.418 1.00 89.75 82 GLY A O 1
ATOM 630 N N . PHE A 1 83 ? -2.146 -5.990 4.867 1.00 93.25 83 PHE A N 1
ATOM 631 C CA . PHE A 1 83 ? -2.285 -6.566 6.207 1.00 93.25 83 PHE A CA 1
ATOM 632 C C . PHE A 1 83 ? -3.516 -7.464 6.317 1.00 93.25 83 PHE A C 1
ATOM 634 O O . PHE A 1 83 ? -4.524 -7.283 5.629 1.00 93.25 83 PHE A O 1
ATOM 641 N N . LYS A 1 84 ? -3.447 -8.435 7.229 1.00 92.81 84 LYS A N 1
ATOM 642 C CA . LYS A 1 84 ? -4.561 -9.326 7.548 1.00 92.81 84 LYS A CA 1
ATOM 643 C C . LYS A 1 84 ? -5.624 -8.552 8.312 1.00 92.81 84 LYS A C 1
ATOM 645 O O . LYS A 1 84 ? -5.315 -7.789 9.226 1.00 92.81 84 LYS A O 1
ATOM 650 N N . LYS A 1 85 ? -6.890 -8.786 7.963 1.00 94.62 85 LYS A N 1
ATOM 651 C CA . LYS A 1 85 ? -8.020 -8.207 8.696 1.00 94.62 85 LYS A CA 1
ATOM 652 C C . LYS A 1 85 ? -8.030 -8.739 10.125 1.00 94.62 85 LYS A C 1
ATOM 654 O O . LYS A 1 85 ? -8.006 -9.953 10.325 1.00 94.62 85 LYS A O 1
ATOM 659 N N . GLN A 1 86 ? -8.105 -7.838 11.096 1.00 94.56 86 GLN A N 1
ATOM 660 C CA . GLN A 1 86 ? -8.200 -8.185 12.509 1.00 94.56 86 GLN A CA 1
ATOM 661 C C . GLN A 1 86 ? -9.593 -7.852 13.033 1.00 94.56 86 GLN A C 1
ATOM 663 O O . GLN A 1 86 ? -10.152 -6.801 12.725 1.00 94.56 86 GLN A O 1
ATOM 668 N N . TYR A 1 87 ? -10.142 -8.759 13.834 1.00 95.06 87 TYR A N 1
ATOM 669 C CA . TYR A 1 87 ? -11.460 -8.631 14.439 1.00 95.06 87 TYR A CA 1
ATOM 670 C C . TYR A 1 87 ? -11.296 -8.391 15.933 1.00 95.06 87 TYR A C 1
ATOM 672 O O . TYR A 1 87 ? -10.531 -9.090 16.597 1.00 95.06 87 TYR A O 1
ATOM 680 N N . HIS A 1 88 ? -12.025 -7.415 16.457 1.00 93.31 88 HIS A N 1
ATOM 681 C CA . HIS A 1 88 ? -12.039 -7.095 17.873 1.00 93.31 88 HIS A CA 1
ATOM 682 C C . HIS A 1 88 ? -13.481 -6.971 18.354 1.00 93.31 88 HIS A C 1
ATOM 684 O O . HIS A 1 88 ? -14.263 -6.204 17.796 1.00 93.31 88 HIS A O 1
ATOM 690 N N . VAL A 1 89 ? -13.838 -7.742 19.379 1.00 92.12 89 VAL A N 1
ATOM 691 C CA . VAL A 1 89 ? -15.185 -7.734 19.957 1.00 92.12 89 VAL A CA 1
ATOM 692 C C . VAL A 1 89 ? -15.187 -6.832 21.179 1.00 92.12 89 VAL A C 1
ATOM 694 O O . VAL A 1 89 ? -14.406 -7.047 22.106 1.00 92.12 89 VAL A O 1
ATOM 697 N N . ILE A 1 90 ? -16.083 -5.850 21.193 1.00 90.44 90 ILE A N 1
ATOM 698 C CA . ILE A 1 90 ? -16.233 -4.930 22.317 1.00 90.44 90 ILE A CA 1
ATOM 699 C C . ILE A 1 90 ? -16.849 -5.684 23.508 1.00 90.44 90 ILE A C 1
ATOM 701 O O . ILE A 1 90 ? -17.918 -6.289 23.357 1.00 90.44 90 ILE A O 1
ATOM 705 N N . PRO A 1 91 ? -16.224 -5.673 24.700 1.00 87.81 91 PRO A N 1
ATOM 706 C CA . PRO A 1 91 ? -16.773 -6.353 25.868 1.00 87.81 91 PRO A CA 1
ATOM 707 C C . PRO A 1 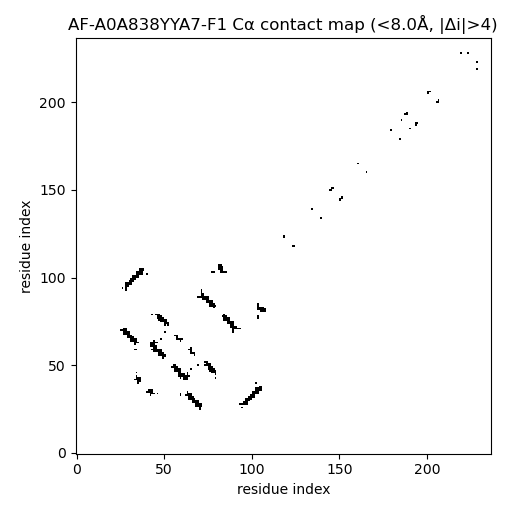91 ? -18.164 -5.822 26.251 1.00 87.81 91 PRO A C 1
ATOM 709 O O . PRO A 1 91 ? -18.418 -4.623 26.244 1.00 87.81 91 PRO A O 1
ATOM 712 N N . LYS A 1 92 ? -19.078 -6.723 26.636 1.00 82.31 92 LYS A N 1
ATOM 713 C CA . LYS A 1 92 ? -20.475 -6.374 26.971 1.00 82.31 92 LYS A CA 1
ATOM 714 C C . LYS A 1 92 ? -20.655 -5.651 28.315 1.00 82.31 92 LYS A C 1
ATOM 716 O O . LYS A 1 92 ? -21.739 -5.154 28.582 1.00 82.31 92 LYS A O 1
ATOM 721 N N . LYS A 1 93 ? -19.634 -5.646 29.179 1.00 77.44 93 LYS A N 1
ATOM 722 C CA . LYS A 1 93 ? -19.677 -5.089 30.548 1.00 77.44 93 LYS A CA 1
ATOM 723 C C . LYS A 1 93 ? -18.858 -3.800 30.669 1.00 77.44 93 LYS A C 1
ATOM 725 O O . LYS A 1 93 ? -18.132 -3.620 31.643 1.00 77.44 93 LYS A O 1
ATOM 730 N N . THR A 1 94 ? -18.911 -2.951 29.653 1.00 68.75 94 THR A N 1
ATOM 731 C CA . THR A 1 94 ? -18.090 -1.744 29.591 1.00 68.75 94 THR A CA 1
ATOM 732 C C . THR A 1 94 ? -18.996 -0.524 29.504 1.00 68.75 94 THR A C 1
ATOM 734 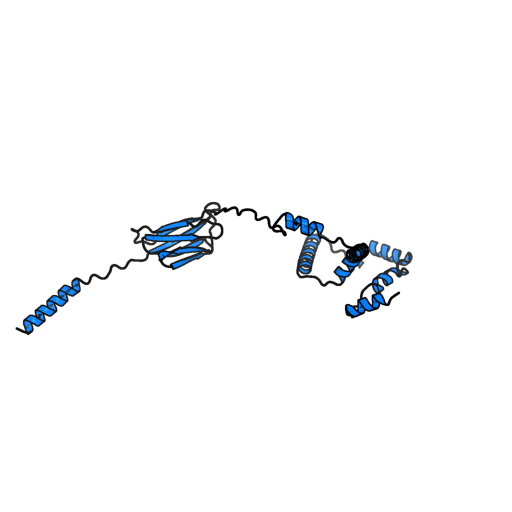O O . THR A 1 94 ? -19.581 -0.270 28.459 1.00 68.75 94 THR A O 1
ATOM 737 N N . ASP A 1 95 ? -19.086 0.224 30.607 1.00 69.44 95 ASP A N 1
ATOM 738 C CA . ASP A 1 95 ? -19.849 1.482 30.709 1.00 69.44 95 ASP A CA 1
ATOM 739 C C . ASP A 1 95 ? -18.964 2.737 30.549 1.00 69.44 95 ASP A C 1
ATOM 741 O O . ASP A 1 95 ? -19.437 3.870 30.692 1.00 69.44 95 ASP A O 1
ATOM 745 N N . VAL A 1 96 ? -17.668 2.541 30.275 1.00 77.44 96 VAL A N 1
ATOM 746 C CA . VAL A 1 96 ? -16.630 3.582 30.218 1.00 77.44 96 VAL A CA 1
ATOM 747 C C . VAL A 1 96 ? -15.939 3.547 28.856 1.00 77.44 96 VAL A C 1
ATOM 749 O O . VAL A 1 96 ? -15.828 2.485 28.246 1.00 77.44 96 VAL A O 1
ATOM 752 N N . ASP A 1 97 ? -15.458 4.698 28.390 1.00 81.44 97 ASP A N 1
ATOM 753 C CA . ASP A 1 97 ? -14.645 4.785 27.178 1.00 81.44 97 ASP A CA 1
ATOM 754 C C . ASP A 1 97 ? -13.447 3.823 27.239 1.00 81.44 97 ASP A C 1
ATOM 756 O O . ASP A 1 97 ? -12.791 3.656 28.271 1.00 81.44 97 ASP A O 1
ATOM 760 N N . TYR A 1 98 ? -13.183 3.165 26.112 1.00 82.44 98 TYR A N 1
ATOM 761 C CA . TYR A 1 98 ? -12.249 2.048 26.005 1.00 82.44 98 TYR A CA 1
ATOM 762 C C . TYR A 1 98 ? -11.152 2.379 24.990 1.00 82.44 98 TYR A C 1
ATOM 764 O O . TYR A 1 98 ? -11.432 2.928 23.920 1.00 82.44 98 TYR A O 1
ATOM 772 N N . SER A 1 99 ? -9.896 2.066 25.325 1.00 89.19 99 SER A N 1
ATOM 773 C CA . SER A 1 99 ? -8.735 2.362 24.480 1.00 89.19 99 SER A CA 1
ATOM 774 C C . SER A 1 99 ? -7.805 1.160 24.334 1.00 89.19 99 SER A C 1
ATOM 776 O O . SER A 1 99 ? -7.523 0.481 25.322 1.00 89.19 99 SER A O 1
ATOM 778 N N . VAL A 1 100 ? -7.349 0.877 23.106 1.00 90.06 100 VAL A N 1
ATOM 779 C CA . VAL A 1 100 ? -6.539 -0.314 22.779 1.00 90.06 100 VAL A CA 1
ATOM 780 C C . VAL A 1 100 ? -5.420 -0.004 21.786 1.00 90.06 100 VAL A C 1
ATOM 782 O O . VAL A 1 100 ? -5.569 0.819 20.884 1.00 90.06 100 VAL A O 1
ATOM 785 N N . PHE A 1 101 ? -4.310 -0.731 21.917 1.00 91.06 101 PHE A N 1
ATOM 786 C CA . PHE A 1 101 ? -3.285 -0.845 20.882 1.00 91.06 101 PHE A CA 1
ATOM 787 C C . PHE A 1 101 ? -3.584 -2.043 19.981 1.00 91.06 101 PHE A C 1
ATOM 789 O O . PHE A 1 101 ? -3.664 -3.178 20.453 1.00 91.06 101 PHE A O 1
ATOM 796 N N . VAL A 1 102 ? -3.774 -1.785 18.690 1.00 94.50 102 VAL A N 1
ATOM 797 C CA . VAL A 1 102 ? -4.142 -2.805 17.704 1.00 94.50 102 VAL A CA 1
ATOM 798 C C . VAL A 1 102 ? -2.957 -3.052 16.784 1.00 94.50 102 VAL A C 1
ATOM 800 O O . VAL A 1 102 ? -2.557 -2.168 16.029 1.00 94.50 102 VAL A O 1
ATOM 803 N N . GLU A 1 103 ? -2.404 -4.260 16.849 1.00 95.56 103 GLU A N 1
ATOM 804 C CA . GLU A 1 103 ? -1.264 -4.675 16.032 1.00 95.56 103 GLU A CA 1
ATOM 805 C C . GLU A 1 103 ? -1.718 -5.499 14.826 1.00 95.56 103 GLU A C 1
ATOM 807 O O . GLU A 1 103 ? -2.072 -6.675 14.960 1.00 95.56 103 GLU A O 1
ATOM 812 N N . LEU A 1 104 ? -1.664 -4.903 13.634 1.00 95.06 104 LEU A N 1
ATOM 813 C CA . LEU A 1 104 ? -1.982 -5.612 12.400 1.00 95.06 104 LEU A CA 1
ATOM 814 C C . LEU A 1 104 ? -0.798 -6.459 11.934 1.00 95.06 104 LEU A C 1
ATOM 816 O O . LEU A 1 104 ? 0.350 -6.026 11.930 1.00 95.06 104 LEU A O 1
ATOM 820 N N . GLN A 1 105 ? -1.098 -7.674 11.486 1.00 94.44 105 GLN A N 1
ATOM 821 C CA . GLN A 1 105 ? -0.107 -8.600 10.944 1.00 94.44 105 GLN A CA 1
ATOM 822 C C . GLN A 1 105 ? -0.070 -8.496 9.420 1.00 94.44 105 GLN A C 1
ATOM 824 O O . GLN A 1 105 ? -1.123 -8.504 8.781 1.00 94.44 105 GLN A O 1
ATOM 829 N N . VAL A 1 106 ? 1.125 -8.438 8.836 1.00 90.75 106 VAL A N 1
ATOM 830 C CA . VAL A 1 106 ? 1.312 -8.393 7.378 1.00 90.75 106 VAL A CA 1
ATOM 831 C C . VAL A 1 106 ? 0.678 -9.627 6.720 1.00 90.75 106 VAL A C 1
ATOM 833 O O . VAL A 1 106 ? 0.877 -10.764 7.160 1.00 90.75 106 VAL A O 1
ATOM 836 N N . ASP A 1 107 ? -0.097 -9.409 5.656 1.00 85.44 107 ASP A N 1
ATOM 837 C CA . ASP A 1 107 ? -0.637 -10.473 4.810 1.00 85.44 107 ASP A CA 1
ATOM 838 C C . ASP A 1 107 ? 0.305 -10.706 3.630 1.00 85.44 107 ASP A C 1
ATOM 840 O O . ASP A 1 107 ? 0.101 -10.205 2.525 1.00 85.44 107 ASP A O 1
ATOM 844 N N . SER A 1 108 ? 1.376 -11.464 3.866 1.00 73.50 108 SER A N 1
ATOM 845 C CA . SER A 1 108 ? 2.303 -11.883 2.813 1.00 73.50 108 SER A CA 1
ATOM 846 C C . SER A 1 108 ? 1.688 -12.998 1.963 1.00 73.50 108 SER A C 1
ATOM 848 O O . SER A 1 108 ? 2.130 -14.149 1.953 1.00 73.50 108 SER A O 1
ATOM 850 N N . LYS A 1 109 ? 0.633 -12.672 1.217 1.00 69.38 109 LYS A N 1
ATOM 851 C CA . LYS A 1 109 ? 0.093 -13.590 0.219 1.00 69.38 109 LYS A CA 1
ATOM 852 C C . LYS A 1 109 ? 0.965 -13.514 -1.031 1.00 69.38 109 LYS A C 1
ATOM 854 O O . LYS A 1 109 ? 0.778 -12.643 -1.874 1.00 69.38 109 LYS A O 1
ATOM 859 N N . MET A 1 110 ? 1.927 -14.431 -1.147 1.00 64.25 110 MET A N 1
ATOM 860 C CA . MET A 1 110 ? 2.672 -14.618 -2.394 1.00 64.25 110 MET A CA 1
ATOM 861 C C . MET A 1 110 ? 1.686 -14.986 -3.504 1.00 64.25 110 MET A C 1
ATOM 863 O O . MET A 1 110 ? 1.064 -16.053 -3.481 1.00 64.25 110 MET A O 1
ATOM 867 N N . LEU A 1 111 ? 1.504 -14.072 -4.455 1.00 74.12 111 LEU A N 1
ATOM 868 C CA . LEU A 1 111 ? 0.739 -14.345 -5.663 1.00 74.12 111 LEU A CA 1
ATOM 869 C C . LEU A 1 111 ? 1.507 -15.370 -6.498 1.00 74.12 111 LEU A C 1
ATOM 871 O O . LEU A 1 111 ? 2.734 -15.322 -6.583 1.00 74.12 111 LEU A O 1
ATOM 875 N N . LYS A 1 112 ? 0.786 -16.313 -7.110 1.00 74.00 112 LYS A N 1
ATOM 876 C CA . LYS A 1 112 ? 1.404 -17.243 -8.057 1.00 74.00 112 LYS A CA 1
ATOM 877 C C . LYS A 1 112 ? 1.895 -16.448 -9.265 1.00 74.00 112 LYS A C 1
ATOM 879 O O . LYS A 1 112 ? 1.163 -15.602 -9.774 1.00 74.00 112 LYS A O 1
ATOM 884 N N . GLU A 1 113 ? 3.114 -16.733 -9.711 1.00 78.69 113 GLU A N 1
ATOM 885 C CA . GLU A 1 113 ? 3.662 -16.171 -10.944 1.00 78.69 113 GLU A CA 1
ATOM 886 C C . GLU A 1 113 ? 2.719 -16.498 -12.112 1.00 78.69 113 GLU A C 1
ATOM 888 O O . GLU A 1 113 ? 2.407 -17.664 -12.364 1.00 78.69 113 GLU A O 1
ATOM 893 N N . VAL A 1 114 ? 2.239 -15.465 -12.806 1.00 83.62 114 VAL A N 1
ATOM 894 C CA . VAL A 1 114 ? 1.439 -15.623 -14.023 1.00 83.62 114 VAL A CA 1
ATOM 895 C C . VAL A 1 114 ? 2.388 -15.498 -15.205 1.00 83.62 114 VAL A C 1
ATOM 897 O O . VAL A 1 114 ? 2.824 -14.401 -15.548 1.00 83.62 114 VAL A O 1
ATOM 900 N N . LYS A 1 115 ? 2.720 -16.629 -15.832 1.00 80.12 115 LYS A N 1
ATOM 901 C CA . LYS A 1 115 ? 3.459 -16.634 -17.097 1.00 80.12 115 LYS A CA 1
ATOM 902 C C . LYS A 1 115 ? 2.475 -16.369 -18.229 1.00 80.12 115 LYS A C 1
ATOM 904 O O . LYS A 1 115 ? 1.685 -17.240 -18.582 1.00 80.12 115 LYS A O 1
ATOM 909 N N . VAL A 1 116 ? 2.494 -15.145 -18.751 1.00 80.12 116 VAL A N 1
ATOM 910 C CA . VAL A 1 116 ? 1.694 -14.756 -19.916 1.00 80.12 116 VAL A CA 1
ATOM 911 C C . VAL A 1 116 ? 2.477 -15.130 -21.166 1.00 80.12 116 VAL A C 1
ATOM 913 O O . VAL A 1 116 ? 3.521 -14.542 -21.446 1.00 80.12 116 VAL A O 1
ATOM 916 N N . TYR A 1 117 ? 1.978 -16.116 -21.903 1.00 82.25 117 TYR A N 1
ATOM 917 C CA . TYR A 1 117 ? 2.496 -16.452 -23.222 1.00 82.25 117 TYR A CA 1
ATOM 918 C C . TYR A 1 117 ? 1.656 -15.741 -24.293 1.00 82.25 117 TYR A C 1
ATOM 920 O O . TYR A 1 117 ? 0.444 -15.613 -24.124 1.00 82.25 117 TYR A O 1
ATOM 928 N N . PRO A 1 118 ? 2.270 -15.276 -25.395 1.00 80.94 118 PRO A N 1
ATOM 929 C CA . PRO A 1 118 ? 1.537 -14.677 -26.512 1.00 80.94 118 PRO A CA 1
ATOM 930 C C . PRO A 1 118 ? 0.656 -15.686 -27.268 1.00 80.94 118 PRO A C 1
ATOM 932 O O . PRO A 1 118 ? -0.234 -15.271 -28.004 1.00 80.94 118 PRO A O 1
ATOM 935 N N . PHE A 1 119 ? 0.888 -16.988 -27.081 1.00 84.19 119 PHE A N 1
ATOM 936 C CA . PHE A 1 119 ? 0.120 -18.071 -27.695 1.00 84.19 119 PHE A CA 1
ATOM 937 C C . PHE A 1 119 ? -0.571 -18.897 -26.612 1.00 84.19 119 PHE A C 1
ATOM 939 O O . PHE A 1 119 ? 0.001 -19.107 -25.538 1.00 84.19 119 PHE A O 1
ATOM 946 N N . SER A 1 120 ? -1.791 -19.362 -26.890 1.00 81.75 120 SER A N 1
ATOM 947 C CA . SER A 1 120 ? -2.597 -20.091 -25.903 1.00 81.75 120 SER A CA 1
ATOM 948 C C . SER A 1 120 ? -2.207 -21.567 -25.826 1.00 81.75 120 SER A C 1
ATOM 950 O O . SER A 1 120 ? -2.373 -22.194 -24.779 1.00 81.75 120 SER A O 1
ATOM 952 N N . THR A 1 121 ? -1.661 -22.122 -26.914 1.00 88.06 121 THR A N 1
ATOM 953 C CA . THR A 1 121 ? -1.198 -23.514 -26.996 1.00 88.06 121 THR A CA 1
ATOM 954 C C . THR A 1 121 ? 0.150 -23.635 -27.715 1.00 88.06 121 THR A C 1
ATOM 956 O O . THR A 1 121 ? 0.562 -22.756 -28.473 1.00 88.06 121 THR A O 1
ATOM 959 N N . GLU A 1 122 ? 0.855 -24.748 -27.489 1.00 85.62 122 GLU A N 1
ATOM 960 C CA . GLU A 1 122 ? 2.113 -25.051 -28.189 1.00 85.62 122 GLU A CA 1
ATOM 961 C C . GLU A 1 122 ? 1.898 -25.256 -29.700 1.00 85.62 122 GLU A C 1
ATOM 963 O O . GLU A 1 122 ? 2.759 -24.901 -30.504 1.00 85.62 122 GLU A O 1
ATOM 968 N N . GLU A 1 123 ? 0.747 -25.804 -30.095 1.00 88.75 123 GLU A N 1
ATOM 969 C CA . GLU A 1 123 ? 0.402 -26.027 -31.502 1.00 88.75 123 GLU A CA 1
ATOM 970 C C . GLU A 1 123 ? 0.221 -24.708 -32.255 1.00 88.75 123 GLU A C 1
ATOM 972 O O . GLU A 1 123 ? 0.786 -24.546 -33.335 1.00 88.75 123 GLU A O 1
ATOM 977 N N . GLU A 1 124 ? -0.468 -23.730 -31.655 1.00 88.69 124 GLU A N 1
ATOM 978 C CA . GLU A 1 124 ? -0.587 -22.376 -32.214 1.00 88.69 124 GLU A CA 1
ATOM 979 C C . GLU A 1 124 ? 0.778 -21.717 -32.404 1.00 88.69 124 GLU A C 1
ATOM 981 O O . GLU A 1 124 ? 1.030 -21.102 -33.439 1.00 88.69 124 GLU A O 1
ATOM 986 N N . PHE A 1 125 ? 1.679 -21.869 -31.430 1.00 89.88 125 PHE A N 1
ATOM 987 C CA . PHE A 1 125 ? 3.038 -21.349 -31.549 1.00 89.88 125 PHE A CA 1
ATOM 988 C C . PHE A 1 125 ? 3.791 -21.996 -32.717 1.00 89.88 125 PHE A C 1
ATOM 990 O O . PHE A 1 125 ? 4.415 -21.291 -33.508 1.00 89.88 125 PHE A O 1
ATOM 997 N N . LYS A 1 126 ? 3.722 -23.327 -32.853 1.00 91.31 126 LYS A N 1
ATOM 998 C CA . LYS A 1 126 ? 4.372 -24.047 -33.958 1.00 91.31 126 LYS A CA 1
ATOM 999 C C . LYS A 1 126 ? 3.807 -23.624 -35.306 1.00 91.31 126 LYS A C 1
ATOM 1001 O O . LYS A 1 126 ? 4.583 -23.377 -36.223 1.00 91.31 126 LYS A O 1
ATOM 1006 N N . GLN A 1 127 ? 2.489 -23.493 -35.411 1.00 89.56 127 GLN A N 1
ATOM 1007 C CA . GLN A 1 127 ? 1.838 -23.044 -36.635 1.00 89.56 127 GLN A CA 1
ATOM 1008 C C . GLN A 1 127 ? 2.265 -21.616 -36.990 1.00 89.56 127 GLN A C 1
ATOM 1010 O O . GLN A 1 127 ? 2.710 -21.371 -38.105 1.00 89.56 127 GLN A O 1
ATOM 1015 N N . ALA A 1 128 ? 2.249 -20.697 -36.021 1.00 87.50 128 ALA A N 1
ATOM 1016 C CA . ALA A 1 128 ? 2.702 -19.323 -36.220 1.00 87.50 128 ALA A CA 1
ATOM 1017 C C . ALA A 1 128 ? 4.188 -19.235 -36.608 1.00 87.50 128 ALA A C 1
ATOM 1019 O O . ALA A 1 128 ? 4.560 -18.382 -37.410 1.00 87.50 128 ALA A O 1
ATOM 1020 N N . LEU A 1 129 ? 5.036 -20.112 -36.059 1.00 87.62 129 LEU A N 1
ATOM 1021 C CA . LEU A 1 129 ? 6.456 -20.188 -36.404 1.00 87.62 129 LEU A CA 1
ATOM 1022 C C . LEU A 1 129 ? 6.665 -20.689 -37.840 1.00 87.62 129 LEU A C 1
ATOM 1024 O O . LEU A 1 129 ? 7.519 -20.166 -38.549 1.00 87.62 129 LEU A O 1
ATOM 1028 N N . VAL A 1 130 ? 5.893 -21.690 -38.267 1.00 90.31 130 VAL A N 1
ATOM 1029 C CA . VAL A 1 130 ? 5.946 -22.239 -39.632 1.00 90.31 130 VAL A CA 1
ATOM 1030 C C . VAL A 1 130 ? 5.404 -21.235 -40.648 1.00 90.31 130 VAL A C 1
ATOM 1032 O O . VAL A 1 130 ? 5.999 -21.052 -41.709 1.00 90.31 130 V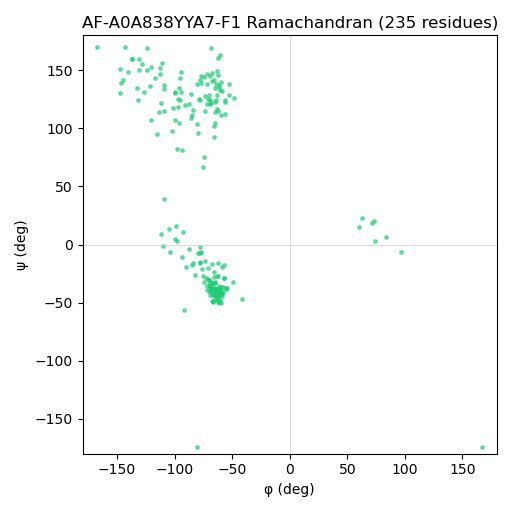AL A O 1
ATOM 1035 N N . ASP A 1 131 ? 4.320 -20.542 -40.305 1.00 88.75 131 ASP A N 1
ATOM 1036 C CA . ASP A 1 131 ? 3.688 -19.528 -41.153 1.00 88.75 131 ASP A CA 1
ATOM 1037 C C . ASP A 1 131 ? 4.453 -18.193 -41.157 1.00 88.75 131 ASP A C 1
ATOM 1039 O O . ASP A 1 131 ? 4.122 -17.274 -41.918 1.00 88.75 131 ASP A O 1
ATOM 1043 N N . MET A 1 132 ? 5.492 -18.067 -40.325 1.00 86.25 132 MET A N 1
ATOM 1044 C CA . MET A 1 132 ? 6.328 -16.879 -40.253 1.00 86.25 132 MET A CA 1
ATOM 1045 C C . MET A 1 132 ? 7.090 -16.690 -41.568 1.00 86.25 132 MET A C 1
ATOM 1047 O O . MET A 1 132 ? 8.089 -17.351 -41.851 1.00 86.25 132 MET A O 1
ATOM 1051 N N . LYS A 1 133 ? 6.643 -15.725 -42.374 1.00 83.00 133 LYS A N 1
ATOM 1052 C CA . LYS A 1 133 ? 7.363 -15.305 -43.578 1.00 83.00 133 LYS A CA 1
ATOM 1053 C C . LYS A 1 133 ? 8.587 -14.495 -43.176 1.00 83.00 133 LYS A C 1
ATOM 1055 O O . LYS A 1 133 ? 8.468 -13.411 -42.605 1.00 83.00 133 LYS A O 1
ATOM 1060 N N . LEU A 1 134 ? 9.766 -15.035 -43.467 1.00 82.69 134 LEU A N 1
ATOM 1061 C CA . LEU A 1 134 ? 11.007 -14.287 -43.322 1.00 82.69 134 LEU A CA 1
ATOM 1062 C C . LEU A 1 134 ? 11.064 -13.180 -44.384 1.00 82.69 134 LEU A C 1
ATOM 1064 O O . LEU A 1 134 ? 10.596 -13.408 -45.500 1.00 82.69 134 LEU A O 1
ATOM 1068 N N . PRO A 1 135 ? 11.647 -12.010 -44.068 1.00 83.00 135 PRO A N 1
ATOM 1069 C CA . PRO A 1 135 ? 11.741 -10.928 -45.035 1.00 83.00 135 PRO A CA 1
ATOM 1070 C C . PRO A 1 135 ? 12.559 -11.339 -46.262 1.00 83.00 135 PRO A C 1
ATOM 1072 O O . PRO A 1 135 ? 13.655 -11.909 -46.133 1.00 83.00 135 PRO A O 1
ATOM 1075 N N . ASP A 1 136 ? 12.057 -10.991 -47.446 1.00 87.88 136 ASP A N 1
ATOM 1076 C CA . ASP A 1 136 ? 12.758 -11.218 -48.710 1.00 87.88 136 ASP A CA 1
ATOM 1077 C C . ASP A 1 136 ? 14.105 -10.477 -48.727 1.00 87.88 136 ASP A C 1
ATOM 1079 O O . ASP A 1 136 ? 14.361 -9.557 -47.948 1.00 87.88 136 ASP A O 1
ATOM 1083 N N . GLU A 1 137 ? 15.013 -10.848 -49.632 1.00 85.06 137 GLU A N 1
ATOM 1084 C CA . GLU A 1 137 ? 16.335 -10.209 -49.715 1.00 85.06 137 GLU A CA 1
ATOM 1085 C C . GLU A 1 137 ? 16.256 -8.683 -49.886 1.00 85.06 137 GLU A C 1
ATOM 1087 O O . GLU A 1 137 ? 16.995 -7.949 -49.227 1.00 85.06 137 GLU A O 1
ATOM 1092 N N . ARG A 1 138 ? 15.291 -8.203 -50.679 1.00 85.25 138 ARG A N 1
ATOM 1093 C CA . ARG A 1 138 ? 15.009 -6.771 -50.843 1.00 85.25 138 ARG A CA 1
ATOM 1094 C C . ARG A 1 138 ? 14.548 -6.122 -49.535 1.00 85.25 138 ARG A C 1
ATOM 1096 O O . ARG A 1 138 ? 15.002 -5.036 -49.195 1.00 85.25 138 ARG A O 1
ATOM 1103 N N . GLU A 1 139 ? 13.674 -6.780 -48.781 1.00 87.44 139 GLU A N 1
ATOM 1104 C CA . GLU A 1 139 ? 13.184 -6.262 -47.500 1.00 87.44 139 GLU A CA 1
ATOM 1105 C C . GLU A 1 139 ? 14.295 -6.247 -46.450 1.00 87.44 139 GLU A C 1
ATOM 1107 O O . GLU A 1 139 ? 14.433 -5.274 -45.713 1.00 87.44 139 GLU A O 1
ATOM 1112 N N . ARG A 1 140 ? 15.162 -7.268 -46.428 1.00 88.00 140 ARG A N 1
ATOM 1113 C CA . ARG A 1 140 ? 16.354 -7.280 -45.568 1.00 88.00 140 ARG A CA 1
ATOM 1114 C C . ARG A 1 140 ? 17.296 -6.120 -45.874 1.00 88.00 140 ARG A C 1
ATOM 1116 O O . ARG A 1 140 ? 17.858 -5.557 -44.938 1.00 88.00 140 ARG A O 1
ATOM 1123 N N . GLN A 1 141 ? 17.474 -5.759 -47.144 1.00 88.06 141 GLN A N 1
ATOM 1124 C CA . GLN A 1 141 ? 18.270 -4.589 -47.533 1.00 88.06 141 GLN A CA 1
ATOM 1125 C C . GLN A 1 141 ? 17.625 -3.287 -47.040 1.00 88.06 141 GLN A C 1
ATOM 1127 O O . GLN A 1 141 ? 18.294 -2.513 -46.363 1.00 88.06 141 GLN A O 1
ATOM 1132 N N . ILE A 1 142 ? 16.316 -3.106 -47.246 1.00 89.94 142 ILE A N 1
ATOM 1133 C CA . ILE A 1 142 ? 15.573 -1.934 -46.748 1.00 89.94 142 ILE A CA 1
ATOM 1134 C C . ILE A 1 142 ? 15.653 -1.826 -45.220 1.00 89.94 142 ILE A C 1
ATOM 1136 O O . ILE A 1 142 ? 15.855 -0.736 -44.688 1.00 89.94 142 ILE A O 1
ATOM 1140 N N . LEU A 1 143 ? 15.526 -2.941 -44.496 1.00 89.19 143 LEU A N 1
ATOM 1141 C CA . LEU A 1 143 ? 15.653 -2.964 -43.037 1.00 89.19 143 LEU A CA 1
ATOM 1142 C C . LEU A 1 143 ? 17.075 -2.590 -42.607 1.00 89.19 143 LEU A C 1
ATOM 1144 O O . LEU A 1 143 ? 17.243 -1.773 -41.707 1.00 89.19 143 LEU A O 1
ATOM 1148 N N . ARG A 1 144 ? 18.106 -3.131 -43.268 1.00 89.38 144 ARG A N 1
ATOM 1149 C CA . ARG A 1 144 ? 19.508 -2.771 -42.998 1.00 89.38 144 ARG A CA 1
ATOM 1150 C C . ARG A 1 144 ? 19.782 -1.295 -43.240 1.00 89.38 144 ARG A C 1
ATOM 1152 O O . ARG A 1 144 ? 20.485 -0.683 -42.446 1.00 89.38 144 ARG A O 1
ATOM 1159 N N . GLU A 1 145 ? 19.232 -0.733 -44.308 1.00 88.19 145 GLU A N 1
ATOM 1160 C CA . GLU A 1 145 ? 19.345 0.691 -44.599 1.00 88.19 145 GLU A CA 1
ATOM 1161 C C . GLU A 1 145 ? 18.590 1.515 -43.556 1.00 88.19 145 GLU A C 1
ATOM 1163 O O . GLU A 1 145 ? 19.167 2.426 -42.976 1.00 88.19 145 GLU A O 1
ATOM 1168 N N . THR A 1 146 ? 17.341 1.168 -43.244 1.00 88.12 146 THR A N 1
ATOM 1169 C CA . THR A 1 146 ? 16.499 1.891 -42.273 1.00 88.12 146 THR A CA 1
ATOM 1170 C C . THR A 1 146 ? 17.113 1.897 -40.872 1.00 88.12 146 THR A C 1
ATOM 1172 O O . THR A 1 146 ? 17.118 2.929 -40.204 1.00 88.12 146 THR A O 1
ATOM 1175 N N . TYR A 1 147 ? 17.663 0.761 -40.439 1.00 90.12 147 TYR A N 1
ATOM 1176 C CA . TYR A 1 147 ? 18.314 0.599 -39.138 1.00 90.12 147 TYR A CA 1
ATOM 1177 C C . TYR A 1 147 ? 19.827 0.850 -39.175 1.00 90.12 147 TYR A C 1
ATOM 1179 O O . TYR A 1 147 ? 20.519 0.561 -38.196 1.00 90.12 147 TYR A O 1
ATOM 1187 N N . SER A 1 148 ? 20.363 1.384 -40.276 1.00 92.56 148 SER A N 1
ATOM 1188 C CA . SER A 1 148 ? 21.766 1.785 -40.325 1.00 92.56 148 SER A CA 1
ATOM 1189 C C . SER A 1 148 ? 22.018 2.885 -39.293 1.00 92.56 148 SER A C 1
ATOM 1191 O O . SER A 1 148 ? 21.154 3.723 -39.025 1.00 92.56 148 SER A O 1
ATOM 1193 N N . THR A 1 149 ? 23.209 2.900 -38.694 1.00 88.38 149 THR A N 1
ATOM 1194 C CA . THR A 1 149 ? 23.566 3.893 -37.669 1.00 88.38 149 THR A CA 1
ATOM 1195 C C . THR A 1 149 ? 23.367 5.324 -38.166 1.00 88.38 149 THR A C 1
ATOM 1197 O O . THR A 1 149 ? 22.907 6.175 -37.412 1.00 88.38 149 THR A O 1
ATOM 1200 N N . GLU A 1 150 ? 23.663 5.574 -39.441 1.00 86.31 150 GLU A N 1
ATOM 1201 C CA . GLU A 1 150 ? 23.487 6.873 -40.085 1.00 86.31 150 GLU A CA 1
ATOM 1202 C C . GLU A 1 150 ? 22.009 7.268 -40.197 1.00 86.31 150 GLU A C 1
ATOM 1204 O O . GLU A 1 150 ? 21.630 8.356 -39.760 1.00 86.31 150 GLU A O 1
ATOM 1209 N N . ASN A 1 151 ? 21.150 6.380 -40.707 1.00 83.38 151 ASN A N 1
ATOM 1210 C CA . ASN A 1 151 ? 19.725 6.678 -40.856 1.00 83.38 151 ASN A CA 1
ATOM 1211 C C . ASN A 1 151 ? 19.011 6.776 -39.504 1.00 83.38 151 ASN A C 1
ATOM 1213 O O . ASN A 1 151 ? 18.165 7.651 -39.326 1.00 83.38 151 ASN A O 1
ATOM 1217 N N . VAL A 1 152 ? 19.397 5.962 -38.517 1.00 88.19 152 VAL A N 1
ATOM 1218 C CA . VAL A 1 152 ? 18.897 6.077 -37.138 1.00 88.19 152 VAL A CA 1
ATOM 1219 C C . VAL A 1 152 ? 19.327 7.403 -36.509 1.00 88.19 152 VAL A C 1
ATOM 1221 O O . VAL A 1 152 ? 18.499 8.077 -35.897 1.00 88.19 152 VAL A O 1
ATOM 1224 N N . ALA A 1 153 ? 20.584 7.823 -36.689 1.00 84.50 153 ALA A N 1
ATOM 1225 C CA . ALA A 1 153 ? 21.061 9.116 -36.197 1.00 84.50 153 ALA A CA 1
ATOM 1226 C C . ALA A 1 153 ?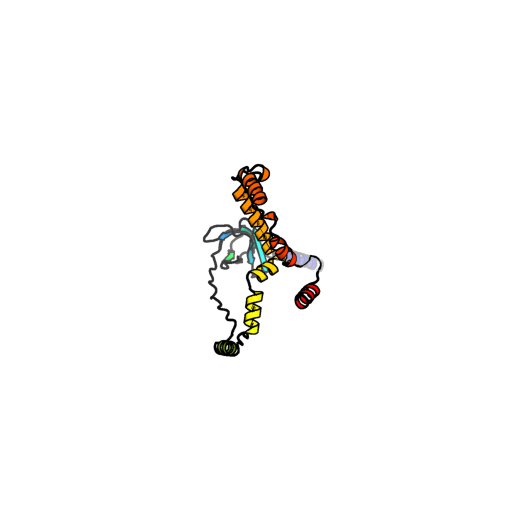 20.323 10.288 -36.863 1.00 84.50 153 ALA A C 1
ATOM 1228 O O . ALA A 1 153 ? 19.935 11.238 -36.184 1.00 84.50 153 ALA A O 1
ATOM 1229 N N . LYS A 1 154 ? 20.060 10.191 -38.171 1.00 81.00 154 LYS A N 1
ATOM 1230 C CA . LYS A 1 154 ? 19.286 11.179 -38.930 1.00 81.00 154 LYS A CA 1
ATOM 1231 C C . LYS A 1 154 ? 17.832 11.266 -38.462 1.00 81.00 154 LYS A C 1
ATOM 1233 O O . LYS A 1 154 ? 17.296 12.361 -38.311 1.00 81.00 154 LYS A O 1
ATOM 1238 N N . LEU A 1 155 ? 17.192 10.126 -38.200 1.00 83.12 155 LEU A N 1
ATOM 1239 C CA . LEU A 1 155 ? 15.839 10.074 -37.640 1.00 83.12 155 LEU A CA 1
ATOM 1240 C C . LEU A 1 155 ? 15.797 10.665 -36.227 1.00 83.12 155 LEU A C 1
ATOM 1242 O O . LEU A 1 155 ? 14.892 11.433 -35.911 1.00 83.12 155 LEU A O 1
ATOM 1246 N N . ALA A 1 156 ? 16.804 10.374 -35.404 1.00 82.06 156 ALA A N 1
ATOM 1247 C CA . ALA A 1 156 ? 16.935 10.955 -34.074 1.00 82.06 156 ALA A CA 1
ATOM 1248 C C . ALA A 1 156 ? 17.168 12.476 -34.110 1.00 82.06 156 ALA A C 1
ATOM 1250 O O . ALA A 1 156 ? 16.689 13.169 -33.221 1.00 82.06 156 ALA A O 1
ATOM 1251 N N . SER A 1 157 ? 17.853 13.013 -35.130 1.00 78.75 157 SER A N 1
ATOM 1252 C CA . SER A 1 157 ? 18.086 14.461 -35.247 1.00 78.75 157 SER A CA 1
ATOM 1253 C C . SER A 1 157 ? 16.859 15.252 -35.699 1.00 78.75 157 SER A C 1
ATOM 1255 O O . SER A 1 157 ? 16.751 16.430 -35.375 1.00 78.75 157 SER A O 1
ATOM 1257 N N . VAL A 1 158 ? 15.944 14.631 -36.452 1.00 78.44 158 VAL A N 1
ATOM 1258 C CA . VAL A 1 158 ? 14.687 15.280 -36.877 1.00 78.44 158 VAL A CA 1
ATOM 1259 C C . VAL A 1 158 ? 13.547 15.061 -35.886 1.00 78.44 158 VAL A C 1
ATOM 1261 O O . VAL A 1 158 ? 12.557 15.790 -35.909 1.00 78.44 158 VAL A O 1
ATOM 1264 N N . HIS A 1 159 ? 13.659 14.054 -35.020 1.00 79.12 159 HIS A N 1
ATOM 1265 C CA . HIS A 1 159 ? 12.679 13.816 -33.976 1.00 79.12 159 HIS A CA 1
ATOM 1266 C C . HIS A 1 159 ? 12.908 14.801 -32.820 1.00 79.12 159 HIS A C 1
ATOM 1268 O O . HIS A 1 159 ? 13.994 14.879 -32.252 1.00 79.12 159 HIS A O 1
ATOM 1274 N N . GLY A 1 160 ? 11.872 15.560 -32.453 1.00 79.75 160 GLY A N 1
ATOM 1275 C CA . GLY A 1 160 ? 11.926 16.435 -31.280 1.00 79.75 160 GLY A CA 1
ATOM 1276 C C . GLY A 1 160 ? 12.144 15.644 -29.985 1.00 79.75 160 GLY A C 1
ATOM 1277 O O . GLY A 1 160 ? 11.879 14.446 -29.916 1.00 79.75 160 GLY A O 1
ATOM 1278 N N . MET A 1 161 ? 12.609 16.301 -28.925 1.00 83.12 161 MET A N 1
ATOM 1279 C CA . MET A 1 161 ? 12.819 15.623 -27.643 1.00 83.12 161 MET A CA 1
ATOM 1280 C C . MET A 1 161 ? 11.483 15.149 -27.055 1.00 83.12 161 MET A C 1
ATOM 1282 O O . MET A 1 161 ? 10.582 15.957 -26.815 1.00 83.12 161 MET A O 1
ATOM 1286 N N . THR A 1 162 ? 11.353 13.844 -26.797 1.00 87.69 162 THR A N 1
ATOM 1287 C CA . THR A 1 162 ? 10.183 13.296 -26.094 1.00 87.69 162 THR A CA 1
ATOM 1288 C C . THR A 1 162 ? 10.163 13.748 -24.631 1.00 87.69 162 THR A C 1
ATOM 1290 O O . THR A 1 162 ? 11.150 14.259 -24.100 1.00 87.69 162 THR A O 1
ATOM 1293 N N . SER A 1 163 ? 9.056 13.525 -23.916 1.00 86.44 163 SER A N 1
ATOM 1294 C CA . SER A 1 163 ? 8.987 13.771 -22.466 1.00 86.44 163 SER A CA 1
ATOM 1295 C C . SER A 1 163 ? 10.084 13.028 -21.690 1.00 86.44 163 SER A C 1
ATOM 1297 O O . SER A 1 163 ? 10.653 13.580 -20.749 1.00 86.44 163 SER A O 1
ATOM 1299 N N . TYR A 1 164 ? 10.417 11.804 -22.113 1.00 90.69 164 TYR A N 1
ATOM 1300 C CA . TYR A 1 164 ? 11.502 11.021 -21.527 1.00 90.69 164 TYR A CA 1
ATOM 1301 C C . TYR A 1 164 ? 12.878 11.626 -21.840 1.00 90.69 164 TYR A C 1
ATOM 1303 O O . TYR A 1 164 ? 13.706 11.766 -20.937 1.00 90.69 164 TYR A O 1
ATOM 1311 N N . ASP A 1 165 ? 13.109 12.056 -23.084 1.00 87.12 165 ASP A N 1
ATOM 1312 C CA . ASP A 1 165 ? 14.373 12.691 -23.477 1.00 87.12 165 ASP A CA 1
ATOM 1313 C C . ASP A 1 165 ? 14.582 14.028 -22.762 1.00 87.12 165 ASP A C 1
ATOM 1315 O O . ASP A 1 165 ? 15.693 14.321 -22.326 1.00 87.12 165 ASP A O 1
ATOM 1319 N N . ASN A 1 166 ? 13.514 14.808 -22.569 1.00 89.12 166 ASN A N 1
ATOM 1320 C CA . ASN A 1 166 ? 13.539 16.052 -21.798 1.00 89.12 166 ASN A CA 1
ATOM 1321 C C . ASN A 1 166 ? 13.894 15.805 -20.327 1.00 89.12 166 ASN A C 1
ATOM 1323 O O . ASN A 1 166 ? 14.743 16.507 -19.775 1.00 89.12 166 ASN A O 1
ATOM 1327 N N . TYR A 1 167 ? 13.301 14.784 -19.699 1.00 91.56 167 TYR A N 1
ATOM 1328 C CA . TYR A 1 167 ? 13.640 14.390 -18.330 1.00 91.56 167 TYR A CA 1
ATOM 1329 C C . TYR A 1 167 ? 15.107 13.959 -18.215 1.00 91.56 167 TYR A C 1
ATOM 1331 O O . TYR A 1 167 ? 15.845 14.467 -17.370 1.00 91.56 167 TYR A O 1
ATOM 1339 N N . LYS A 1 168 ? 15.562 13.073 -19.110 1.00 92.06 168 LYS A N 1
ATOM 1340 C CA . LYS A 1 168 ? 16.948 12.592 -19.137 1.00 92.06 168 LYS A CA 1
ATOM 1341 C C . LYS A 1 168 ? 17.938 13.723 -19.404 1.00 92.06 168 LYS A C 1
ATOM 1343 O O . LYS A 1 168 ? 18.993 13.775 -18.777 1.00 92.06 168 LYS A O 1
ATOM 1348 N N . TYR A 1 169 ? 17.603 14.644 -20.304 1.00 90.50 169 TYR A N 1
ATOM 1349 C CA . TYR A 1 169 ? 18.397 15.838 -20.563 1.00 90.50 169 TYR A CA 1
ATOM 1350 C C . TYR A 1 169 ? 18.504 16.712 -19.314 1.00 90.50 169 TYR A C 1
ATOM 1352 O O . TYR A 1 169 ? 19.618 17.041 -18.917 1.00 90.50 169 TYR A O 1
ATOM 1360 N N . GLY A 1 170 ? 17.388 17.021 -18.646 1.00 93.31 170 GLY A N 1
ATOM 1361 C CA . GLY A 1 170 ? 17.387 17.792 -17.400 1.00 93.31 170 GLY A CA 1
ATOM 1362 C C . GLY A 1 170 ? 18.213 17.130 -16.295 1.00 93.31 170 GLY A C 1
ATOM 1363 O O . GLY A 1 170 ? 19.046 17.783 -15.666 1.00 93.31 170 GLY A O 1
ATOM 1364 N N . GLN A 1 171 ? 18.065 15.814 -16.123 1.00 93.56 171 GLN A N 1
ATOM 1365 C CA . GLN A 1 171 ? 18.858 15.029 -15.177 1.00 93.56 171 GLN A CA 1
ATOM 1366 C C . GLN A 1 171 ? 20.355 15.077 -15.511 1.00 93.56 171 GLN A C 1
ATOM 1368 O O . GLN A 1 171 ? 21.178 15.274 -14.621 1.00 93.56 171 GLN A O 1
ATOM 1373 N N . ASN A 1 172 ? 20.718 14.948 -16.789 1.00 93.75 172 ASN A N 1
ATOM 1374 C CA . ASN A 1 172 ? 22.105 15.046 -17.238 1.00 93.75 172 ASN A CA 1
ATOM 1375 C C . ASN A 1 172 ? 22.686 16.449 -17.037 1.00 93.75 172 ASN A C 1
ATOM 1377 O O . ASN A 1 172 ? 23.855 16.564 -16.686 1.00 93.75 172 ASN A O 1
ATOM 1381 N N . GLN A 1 173 ? 21.907 17.515 -17.240 1.00 90.00 173 GLN A N 1
ATOM 1382 C CA . GLN A 1 173 ? 22.364 18.880 -16.955 1.00 90.00 173 GLN A CA 1
ATOM 1383 C C . GLN A 1 173 ? 22.607 19.082 -15.459 1.00 90.00 173 GLN A C 1
ATOM 1385 O O . GLN A 1 173 ? 23.624 19.651 -15.069 1.00 90.00 173 GLN A O 1
ATOM 1390 N N . PHE A 1 174 ? 21.719 18.553 -14.619 1.00 89.81 174 PHE A N 1
ATOM 1391 C CA . PHE A 1 174 ? 21.888 18.578 -13.171 1.00 89.81 174 PHE A CA 1
ATOM 1392 C C . PHE A 1 174 ? 23.130 17.794 -12.722 1.00 89.81 174 PHE A C 1
ATOM 1394 O O . PHE A 1 174 ? 23.929 18.304 -11.939 1.00 89.81 174 PHE A O 1
ATOM 1401 N N . LEU A 1 175 ? 23.339 16.590 -13.266 1.00 88.75 175 LEU A N 1
ATOM 1402 C CA . LEU A 1 175 ? 24.534 15.782 -13.007 1.00 88.75 175 LEU A CA 1
ATOM 1403 C C . LEU A 1 175 ? 25.808 16.504 -13.443 1.00 88.75 175 LEU A C 1
ATOM 1405 O O . LEU A 1 175 ? 26.733 16.622 -12.647 1.00 88.75 175 LEU A O 1
ATOM 1409 N N . LYS A 1 176 ? 25.829 17.072 -14.653 1.00 86.00 176 LYS A N 1
ATOM 1410 C CA . LYS A 1 176 ? 26.954 17.882 -15.136 1.00 86.00 176 LYS A CA 1
ATOM 1411 C C . LYS A 1 176 ? 27.235 19.067 -14.224 1.00 86.00 176 LYS A C 1
ATOM 1413 O O . LYS A 1 176 ? 28.395 19.343 -13.954 1.00 86.00 176 LYS A O 1
ATOM 1418 N N . GLN A 1 177 ? 26.199 19.739 -13.719 1.00 82.62 177 GLN A N 1
ATOM 1419 C CA . GLN A 1 177 ? 26.360 20.839 -12.772 1.00 82.62 177 GLN A CA 1
ATOM 1420 C C . GLN A 1 177 ? 26.965 20.362 -11.447 1.00 82.62 177 GLN A C 1
ATOM 1422 O O . GLN A 1 177 ? 27.764 21.079 -10.853 1.00 82.62 177 GLN A O 1
ATOM 1427 N N . ILE A 1 178 ? 26.592 19.173 -10.967 1.00 83.12 178 ILE A N 1
ATOM 1428 C CA . ILE A 1 178 ? 27.181 18.573 -9.765 1.00 83.12 178 ILE A CA 1
ATOM 1429 C C . ILE A 1 178 ? 28.644 18.198 -10.008 1.00 83.12 178 ILE A C 1
ATOM 1431 O O . ILE A 1 178 ? 29.496 18.575 -9.209 1.00 83.12 178 ILE A O 1
ATOM 1435 N N . GLU A 1 179 ? 28.947 17.508 -11.107 1.00 80.56 179 GLU A N 1
ATOM 1436 C CA . GLU A 1 179 ? 30.316 17.126 -11.477 1.00 80.56 179 GLU A CA 1
ATOM 1437 C C . GLU A 1 179 ? 31.212 18.356 -11.677 1.00 80.56 179 GLU A C 1
ATOM 1439 O O . GLU A 1 179 ? 32.367 18.375 -11.251 1.00 80.56 179 GLU A O 1
ATOM 1444 N N . SER A 1 180 ? 30.668 19.429 -12.255 1.00 76.31 180 SER A N 1
ATOM 1445 C CA . SER A 1 180 ? 31.404 20.665 -12.499 1.00 76.31 180 SER A CA 1
ATOM 1446 C C . SER A 1 180 ? 31.546 21.566 -11.266 1.00 76.31 180 SER A C 1
ATOM 1448 O O . SER A 1 180 ? 32.285 22.541 -11.341 1.00 76.31 180 SER A O 1
ATOM 1450 N N . ARG A 1 181 ? 30.894 21.287 -10.121 1.00 72.56 181 ARG A N 1
ATOM 1451 C CA . ARG A 1 181 ? 30.993 22.126 -8.895 1.00 72.56 181 ARG A CA 1
ATOM 1452 C C . ARG A 1 181 ? 32.403 22.203 -8.298 1.00 72.56 181 ARG A C 1
ATOM 1454 O O . ARG A 1 181 ? 32.651 23.084 -7.482 1.00 72.56 181 ARG A O 1
ATOM 1461 N N . GLY A 1 182 ? 33.311 21.311 -8.695 1.00 69.06 182 GLY A N 1
ATOM 1462 C CA . GLY A 1 182 ? 34.732 21.350 -8.325 1.00 69.06 182 GLY A CA 1
ATOM 1463 C C . GLY A 1 182 ? 35.680 21.695 -9.477 1.00 69.06 182 GLY A C 1
ATOM 1464 O O . GLY A 1 182 ? 36.888 21.765 -9.266 1.00 69.06 182 GLY A O 1
ATOM 1465 N N . GLN A 1 183 ? 35.164 21.892 -10.692 1.00 70.06 183 GLN A N 1
ATOM 1466 C CA . GLN A 1 183 ? 35.971 22.206 -11.867 1.00 70.06 183 GLN A CA 1
ATOM 1467 C C . GLN A 1 183 ? 35.932 23.709 -12.132 1.00 70.06 183 GLN A C 1
ATOM 1469 O O . GLN A 1 183 ? 34.869 24.324 -12.195 1.00 70.06 183 GLN A O 1
ATOM 1474 N N . VAL A 1 184 ? 37.102 24.319 -12.311 1.00 65.44 184 VAL A N 1
ATOM 1475 C CA . VAL A 1 184 ? 37.191 25.721 -12.725 1.00 65.44 184 VAL A CA 1
ATOM 1476 C C . VAL A 1 184 ? 36.686 25.805 -14.164 1.00 65.44 184 VAL A C 1
ATOM 1478 O O . VAL A 1 184 ? 37.225 25.135 -15.044 1.00 65.44 184 VAL A O 1
ATOM 1481 N N . THR A 1 185 ? 35.657 26.609 -14.427 1.00 59.59 185 THR A N 1
ATOM 1482 C CA . THR A 1 185 ? 35.185 26.859 -15.793 1.00 59.59 185 THR A CA 1
ATOM 1483 C C . THR A 1 185 ? 36.276 27.615 -16.551 1.00 59.59 185 THR A C 1
ATOM 1485 O O . THR A 1 185 ? 36.380 28.838 -16.460 1.00 59.59 185 THR A O 1
ATOM 1488 N N . THR A 1 186 ? 37.151 26.899 -17.257 1.00 64.25 186 THR A N 1
ATOM 1489 C CA . THR A 1 186 ? 38.213 27.524 -18.048 1.00 64.25 186 THR A CA 1
ATOM 1490 C C . THR A 1 186 ? 37.579 28.234 -19.235 1.00 64.25 186 THR A C 1
ATOM 1492 O O . THR A 1 186 ? 36.919 27.587 -20.047 1.00 64.25 186 THR A O 1
ATOM 1495 N N . ASN A 1 187 ? 37.773 29.548 -19.359 1.00 73.38 187 ASN A N 1
ATOM 1496 C CA . ASN A 1 187 ? 37.342 30.279 -20.546 1.00 73.38 187 ASN A CA 1
ATOM 1497 C C . ASN A 1 187 ? 38.126 29.749 -21.766 1.00 73.38 187 ASN A C 1
ATOM 1499 O O . ASN A 1 187 ? 39.350 29.916 -21.797 1.00 73.38 187 ASN A O 1
ATOM 1503 N N . PRO A 1 188 ? 37.467 29.144 -22.774 1.00 71.44 188 PRO A N 1
ATOM 1504 C CA . PRO A 1 188 ? 38.153 28.602 -23.946 1.00 71.44 188 PRO A CA 1
ATOM 1505 C C . PRO A 1 188 ? 38.983 29.655 -24.692 1.00 71.44 188 PRO A C 1
ATOM 1507 O O . PRO A 1 188 ? 40.022 29.328 -25.260 1.00 71.44 188 PRO A O 1
ATOM 1510 N N . LEU A 1 189 ? 38.570 30.929 -24.635 1.00 77.56 189 LEU A N 1
ATOM 1511 C CA . LEU A 1 189 ? 39.263 32.050 -25.277 1.00 77.56 189 LEU A CA 1
ATOM 1512 C C . LEU A 1 189 ? 40.591 32.410 -24.606 1.00 77.56 189 LEU A C 1
ATOM 1514 O O . LEU A 1 189 ? 41.430 33.048 -25.232 1.00 77.56 189 LEU A O 1
ATOM 1518 N N . LEU A 1 190 ? 40.800 32.014 -23.352 1.00 81.62 190 LEU A N 1
ATOM 1519 C CA . LEU A 1 190 ? 42.033 32.297 -22.614 1.00 81.62 190 LEU A CA 1
ATOM 1520 C C . LEU A 1 190 ? 42.993 31.099 -22.606 1.00 81.62 190 LEU A C 1
ATOM 1522 O O . LEU A 1 190 ? 44.031 31.155 -21.955 1.00 81.62 190 LEU A O 1
ATOM 1526 N N . ASN A 1 191 ? 42.671 30.016 -23.325 1.00 82.12 191 ASN A N 1
ATOM 1527 C CA . ASN A 1 191 ? 43.504 28.818 -23.385 1.00 82.12 191 ASN A CA 1
ATOM 1528 C C . ASN A 1 191 ? 44.601 28.952 -24.470 1.00 82.12 191 ASN A C 1
ATOM 1530 O O . ASN A 1 191 ? 44.295 28.855 -25.664 1.00 82.12 191 ASN A O 1
ATOM 1534 N N . PRO A 1 192 ? 45.889 29.100 -24.098 1.00 83.44 192 PRO A N 1
ATOM 1535 C CA . PRO A 1 192 ? 46.975 29.328 -25.056 1.00 83.44 192 PRO A CA 1
ATOM 1536 C C . PRO A 1 192 ? 47.220 28.136 -25.996 1.00 83.44 192 PRO A C 1
ATOM 1538 O O . PRO A 1 192 ? 47.625 28.323 -27.144 1.00 83.44 192 PRO A O 1
ATOM 1541 N N . PHE A 1 193 ? 46.921 26.908 -25.563 1.00 87.19 193 PHE A N 1
ATOM 1542 C CA . PHE A 1 193 ? 47.066 25.711 -26.396 1.00 87.19 193 PHE A CA 1
ATOM 1543 C C . PHE A 1 193 ? 45.960 25.605 -27.450 1.00 87.19 193 PHE A C 1
ATOM 1545 O O . PHE A 1 193 ? 46.204 25.140 -28.564 1.00 87.19 193 PHE A O 1
ATOM 1552 N N . SER A 1 194 ? 44.754 26.084 -27.130 1.00 84.75 194 SER A N 1
ATOM 1553 C CA . SER A 1 194 ? 43.652 26.154 -28.099 1.00 84.75 194 SER A CA 1
ATOM 1554 C C . SER A 1 194 ? 43.958 27.162 -29.210 1.00 84.75 194 SER A C 1
ATOM 1556 O O . SER A 1 194 ? 43.737 26.857 -30.380 1.00 84.75 194 SER A O 1
ATOM 1558 N N . TRP A 1 195 ? 44.576 28.303 -28.878 1.00 85.31 195 TRP A N 1
ATOM 1559 C CA . TRP A 1 195 ? 45.073 29.265 -29.870 1.00 85.31 195 TRP A CA 1
ATOM 1560 C C . TRP A 1 195 ? 46.198 28.701 -30.740 1.00 85.31 195 TRP A C 1
ATOM 1562 O O . TRP A 1 195 ? 46.184 28.893 -31.955 1.00 85.31 195 TRP A O 1
ATOM 1572 N N . ALA A 1 196 ? 47.139 27.953 -30.160 1.00 87.69 196 ALA A N 1
ATOM 1573 C CA . ALA A 1 196 ? 48.195 27.298 -30.931 1.00 87.69 196 ALA A CA 1
ATOM 1574 C C . ALA A 1 196 ? 47.621 26.291 -31.945 1.00 87.69 196 ALA A C 1
ATOM 1576 O O . ALA A 1 196 ? 48.016 26.281 -33.113 1.00 87.69 196 ALA A O 1
ATOM 1577 N N . ASN A 1 197 ? 46.640 25.489 -31.525 1.00 85.94 197 ASN A N 1
ATOM 1578 C CA . ASN A 1 197 ? 45.946 24.544 -32.401 1.00 85.94 197 ASN A CA 1
ATOM 1579 C C . ASN A 1 197 ? 45.107 25.251 -33.475 1.00 85.94 197 ASN A C 1
ATOM 1581 O O . ASN A 1 197 ? 45.095 24.816 -34.626 1.00 85.94 197 ASN A O 1
ATOM 1585 N N . PHE A 1 198 ? 44.458 26.363 -33.129 1.00 85.50 198 PHE A N 1
ATOM 1586 C CA . PHE A 1 198 ? 43.710 27.196 -34.070 1.00 85.50 198 PHE A CA 1
ATOM 1587 C C . PHE A 1 198 ? 44.615 27.797 -35.155 1.00 85.50 198 PHE A C 1
ATOM 1589 O O . PHE A 1 198 ? 44.357 27.638 -36.345 1.00 85.50 198 PHE A O 1
ATOM 1596 N N . VAL A 1 199 ? 45.735 28.415 -34.773 1.00 87.38 199 VAL A N 1
ATOM 1597 C CA . VAL A 1 199 ? 46.707 28.955 -35.737 1.00 87.38 199 VAL A CA 1
ATOM 1598 C C . VAL A 1 199 ? 47.289 27.834 -36.607 1.00 87.38 199 VAL A C 1
ATOM 1600 O O . VAL A 1 199 ? 47.466 28.005 -37.816 1.00 87.38 199 VAL A O 1
ATOM 1603 N N . LYS A 1 200 ? 47.533 26.652 -36.025 1.00 88.25 200 LYS A N 1
ATOM 1604 C CA . LYS A 1 200 ? 47.999 25.471 -36.761 1.00 88.25 200 LYS A CA 1
ATOM 1605 C C . LYS A 1 200 ? 46.970 24.978 -37.782 1.00 88.25 200 LYS A C 1
ATOM 1607 O O . LYS A 1 200 ? 47.377 24.640 -38.889 1.00 88.25 200 LYS A O 1
ATOM 1612 N N . SER A 1 201 ? 45.675 24.976 -37.457 1.00 85.88 201 SER A N 1
ATOM 1613 C CA . SER A 1 201 ? 44.613 24.529 -38.374 1.00 85.88 201 SER A CA 1
ATOM 1614 C C . SER A 1 201 ? 44.402 25.491 -39.546 1.00 85.88 201 SER A C 1
ATOM 1616 O O . SER A 1 201 ? 44.166 25.060 -40.678 1.00 85.88 201 SER A O 1
ATOM 1618 N N . ILE A 1 202 ? 44.564 26.797 -39.306 1.00 86.12 202 ILE A N 1
ATOM 1619 C CA . ILE A 1 202 ? 44.607 27.812 -40.367 1.00 86.12 202 ILE A CA 1
ATOM 1620 C C . ILE A 1 202 ? 45.793 27.541 -41.294 1.00 86.12 202 ILE A C 1
ATOM 1622 O O . ILE A 1 202 ? 45.630 27.469 -42.513 1.00 86.12 202 ILE A O 1
ATOM 1626 N N . LYS A 1 203 ? 46.985 27.333 -40.722 1.00 86.12 203 LYS A N 1
ATOM 1627 C CA . LYS A 1 203 ? 48.216 27.116 -41.491 1.00 86.12 203 LYS A CA 1
ATOM 1628 C C . LYS A 1 203 ? 48.220 25.790 -42.257 1.00 86.12 203 LYS A C 1
ATOM 1630 O O . LYS A 1 203 ? 48.771 25.730 -43.351 1.00 86.12 203 LYS A O 1
ATOM 1635 N N . SER A 1 204 ? 47.595 24.743 -41.719 1.00 86.12 204 SER A N 1
ATOM 1636 C CA . SER A 1 204 ? 47.486 23.434 -42.374 1.00 86.12 204 SER A CA 1
ATOM 1637 C C . SER A 1 204 ? 46.423 23.388 -43.474 1.00 86.12 204 SER A C 1
ATOM 1639 O O . SER A 1 204 ? 46.254 22.349 -44.104 1.00 86.12 204 SER A O 1
ATOM 1641 N N . GLY A 1 205 ? 45.687 24.480 -43.706 1.00 83.38 205 GLY A N 1
ATOM 1642 C CA . GLY A 1 205 ? 44.663 24.541 -44.746 1.00 83.38 205 GLY A CA 1
ATOM 1643 C C . GLY A 1 205 ? 43.411 23.722 -44.438 1.00 83.38 205 GLY A C 1
ATOM 1644 O O . GLY A 1 205 ? 42.637 23.471 -45.356 1.00 83.38 205 GLY A O 1
ATOM 1645 N N . ALA A 1 206 ? 43.173 23.354 -43.172 1.00 77.81 206 ALA A N 1
ATOM 1646 C CA . ALA A 1 206 ? 41.987 22.587 -42.769 1.00 77.81 206 ALA A CA 1
ATOM 1647 C C . ALA A 1 206 ? 40.675 23.293 -43.167 1.00 77.81 206 ALA A C 1
ATOM 1649 O O . ALA A 1 206 ? 39.685 22.654 -43.487 1.00 77.81 206 ALA A O 1
ATOM 1650 N N . TRP A 1 207 ? 40.698 24.625 -43.241 1.00 71.75 207 TRP A N 1
ATOM 1651 C CA . TRP A 1 207 ? 39.563 25.467 -43.630 1.00 71.75 207 TRP A CA 1
ATOM 1652 C C . TRP A 1 207 ? 39.298 25.523 -45.141 1.00 71.75 207 TRP A C 1
ATOM 1654 O O . TRP A 1 207 ? 38.311 26.115 -45.574 1.00 71.75 207 TRP A O 1
ATOM 1664 N N . LYS A 1 208 ? 40.182 24.941 -45.962 1.00 79.38 208 LYS A N 1
ATOM 1665 C CA . LYS A 1 208 ? 39.954 24.783 -47.405 1.00 79.38 208 LYS A CA 1
ATOM 1666 C C . LYS A 1 208 ? 39.154 23.521 -47.720 1.00 79.38 208 LYS A C 1
ATOM 1668 O O . LYS A 1 208 ? 38.608 23.428 -48.819 1.00 79.38 208 LYS A O 1
ATOM 1673 N N . ASP A 1 209 ? 39.080 22.585 -46.775 1.00 75.62 209 ASP A N 1
ATOM 1674 C CA . ASP A 1 209 ? 38.248 21.402 -46.902 1.00 75.62 209 ASP A CA 1
ATOM 1675 C C . ASP A 1 209 ? 36.767 21.794 -46.773 1.00 75.62 209 ASP A C 1
ATOM 1677 O O . ASP A 1 209 ? 36.328 22.403 -45.796 1.00 75.62 209 ASP A O 1
ATOM 1681 N N . LYS A 1 210 ? 35.999 21.488 -47.820 1.00 75.69 210 LYS A N 1
ATOM 1682 C CA . LYS A 1 210 ? 34.558 21.751 -47.909 1.00 75.69 210 LYS A CA 1
ATOM 1683 C C . LYS A 1 210 ? 33.735 20.507 -47.573 1.00 75.69 210 LYS A C 1
ATOM 1685 O O . LYS A 1 210 ? 32.544 20.502 -47.860 1.00 75.69 210 LYS A O 1
ATOM 1690 N N . SER A 1 211 ? 34.330 19.485 -46.956 1.00 72.12 211 SER A N 1
ATOM 1691 C CA . SER A 1 211 ? 33.633 18.285 -46.472 1.00 72.12 211 SER A CA 1
ATOM 1692 C C . SER A 1 211 ? 32.381 18.602 -45.638 1.00 72.12 211 SER A C 1
ATOM 1694 O O . SER A 1 211 ? 31.371 17.913 -45.753 1.00 72.12 211 SER A O 1
ATOM 1696 N N . TRP A 1 212 ? 32.376 19.713 -44.895 1.00 65.88 212 TRP A N 1
ATOM 1697 C CA . TRP A 1 212 ? 31.199 20.194 -44.158 1.00 65.88 212 TRP A CA 1
ATOM 1698 C C . TRP A 1 212 ? 29.995 20.555 -45.048 1.00 65.88 212 TRP A C 1
ATOM 1700 O O . TRP A 1 212 ? 28.856 20.466 -44.590 1.00 65.88 212 TRP A O 1
ATOM 1710 N N . LYS A 1 213 ? 30.210 20.939 -46.316 1.00 67.62 213 LYS A N 1
ATOM 1711 C CA . LYS A 1 213 ? 29.119 21.239 -47.256 1.00 67.62 213 LYS A CA 1
ATOM 1712 C C . LYS A 1 213 ? 28.314 19.996 -47.613 1.00 67.62 213 LYS A C 1
ATOM 1714 O O . LYS A 1 213 ? 27.102 20.100 -47.725 1.00 67.62 213 LYS A O 1
ATOM 1719 N N . ALA A 1 214 ? 28.958 18.832 -47.693 1.00 68.00 214 ALA A N 1
ATOM 1720 C CA . ALA A 1 214 ? 28.266 17.567 -47.933 1.00 68.00 214 ALA A CA 1
ATOM 1721 C C . ALA A 1 214 ? 27.299 17.224 -46.783 1.00 68.00 214 ALA A C 1
ATOM 1723 O O . ALA A 1 214 ? 26.182 16.775 -47.019 1.00 68.00 214 ALA A O 1
ATOM 1724 N N . GLY A 1 215 ? 27.689 17.509 -45.534 1.00 60.94 215 GLY A N 1
ATOM 1725 C CA . GLY A 1 215 ? 26.805 17.357 -44.372 1.00 60.94 215 GLY A CA 1
ATOM 1726 C C . GLY A 1 215 ? 25.656 18.372 -44.344 1.00 60.94 215 GLY A C 1
ATOM 1727 O O . GLY A 1 215 ? 24.544 18.026 -43.954 1.00 60.94 215 GLY A O 1
ATOM 1728 N N . ALA A 1 216 ? 25.903 19.606 -44.794 1.00 61.88 216 ALA A N 1
ATOM 1729 C CA . ALA A 1 216 ? 24.880 20.649 -44.890 1.00 61.88 216 ALA A CA 1
ATOM 1730 C C . ALA A 1 216 ? 23.871 20.399 -46.027 1.00 61.88 216 ALA A C 1
ATOM 1732 O O . ALA A 1 216 ? 22.690 20.679 -45.861 1.00 61.88 216 ALA A O 1
ATOM 1733 N N . GLU A 1 217 ? 24.312 19.841 -47.156 1.00 62.19 217 GLU A N 1
ATOM 1734 C CA . GLU A 1 217 ? 23.444 19.437 -48.274 1.00 62.19 217 GLU A CA 1
ATOM 1735 C C . GLU A 1 217 ? 22.618 18.181 -47.946 1.00 62.19 217 GLU A C 1
ATOM 1737 O O . GLU A 1 217 ? 21.500 18.027 -48.434 1.00 62.19 217 GLU A O 1
ATOM 1742 N N . ALA A 1 218 ? 23.125 17.300 -47.075 1.00 61.69 218 ALA A N 1
ATOM 1743 C CA . ALA A 1 218 ? 22.405 16.118 -46.596 1.00 61.69 218 ALA A CA 1
ATOM 1744 C C . ALA A 1 218 ? 21.351 16.424 -45.510 1.00 61.69 218 ALA A C 1
ATOM 1746 O O . ALA A 1 218 ? 20.485 15.576 -45.231 1.00 61.69 218 ALA A O 1
ATOM 1747 N N . ALA A 1 219 ? 21.416 17.612 -44.897 1.00 60.84 219 ALA A N 1
ATOM 1748 C CA . ALA A 1 219 ? 20.447 18.064 -43.912 1.00 60.84 219 ALA A CA 1
ATOM 1749 C C . ALA A 1 219 ? 19.126 18.452 -44.610 1.00 60.84 219 ALA A C 1
ATOM 1751 O O . ALA A 1 219 ? 19.136 19.220 -45.574 1.00 60.84 219 ALA A O 1
ATOM 1752 N N . PRO A 1 220 ? 17.971 17.918 -44.172 1.00 59.00 220 PRO A N 1
ATOM 1753 C CA . PRO A 1 220 ? 16.682 18.325 -44.723 1.00 59.00 220 PRO A CA 1
ATOM 1754 C C . PRO A 1 220 ? 16.463 19.824 -44.480 1.00 59.00 220 PRO A C 1
ATOM 1756 O O . PRO A 1 220 ? 16.678 20.300 -43.372 1.00 59.00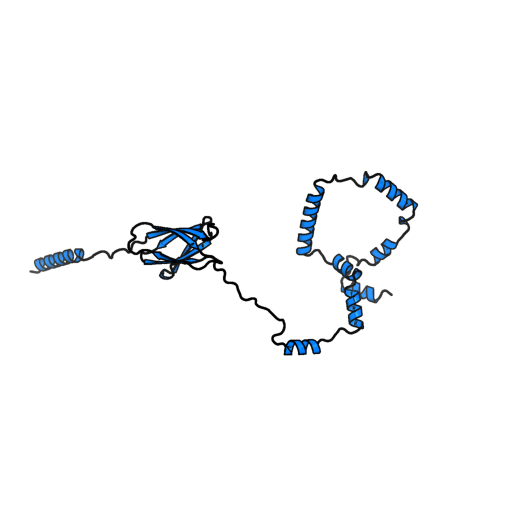 220 PRO A O 1
ATOM 1759 N N . SER A 1 221 ? 16.037 20.573 -45.502 1.00 64.31 221 SER A N 1
ATOM 1760 C CA . SER A 1 221 ? 15.735 21.998 -45.329 1.00 64.31 221 SER A CA 1
ATOM 1761 C C . SER A 1 221 ? 14.560 22.183 -44.363 1.00 64.31 221 SER A C 1
ATOM 1763 O O . SER A 1 221 ? 13.552 21.492 -44.501 1.00 64.31 221 SER A O 1
ATOM 1765 N N . ASP A 1 222 ? 14.639 23.159 -43.463 1.00 61.12 222 ASP A N 1
ATOM 1766 C CA . ASP A 1 222 ? 13.680 23.345 -42.358 1.00 61.12 222 ASP A CA 1
ATOM 1767 C C . ASP A 1 222 ? 12.203 23.500 -42.785 1.00 61.12 222 ASP A C 1
ATOM 1769 O O . ASP A 1 222 ? 11.298 23.291 -41.981 1.00 61.12 222 ASP A O 1
ATOM 1773 N 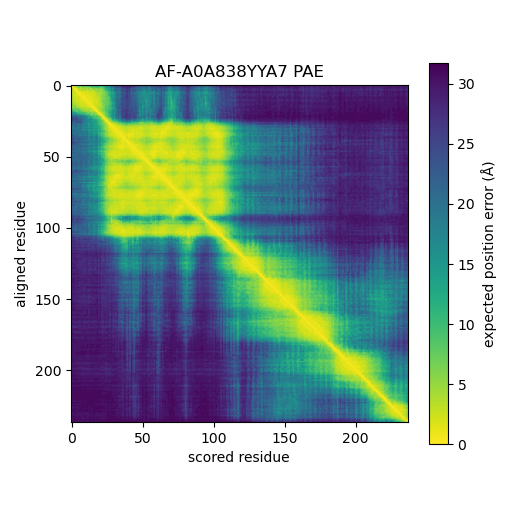N . ASN A 1 223 ? 11.940 23.811 -44.061 1.00 62.16 223 ASN A N 1
ATOM 1774 C CA . ASN A 1 223 ? 10.600 24.091 -44.586 1.00 62.16 223 ASN A CA 1
ATOM 1775 C C . ASN A 1 223 ? 10.051 23.039 -45.570 1.00 62.16 223 ASN A C 1
ATOM 1777 O O . ASN A 1 223 ? 9.021 23.294 -46.198 1.00 62.16 223 ASN A O 1
ATOM 1781 N N . VAL A 1 224 ? 10.693 21.875 -45.756 1.00 65.25 224 VAL A N 1
ATOM 1782 C CA . VAL A 1 224 ? 10.105 20.830 -46.621 1.00 65.25 224 VAL A CA 1
ATOM 1783 C C . VAL A 1 224 ? 9.125 19.953 -45.859 1.00 65.25 224 VAL A C 1
ATOM 1785 O O . VAL A 1 224 ? 9.437 19.363 -44.828 1.00 65.25 224 VAL A O 1
ATOM 1788 N N . THR A 1 225 ? 7.933 19.791 -46.429 1.00 67.69 225 THR A N 1
ATOM 1789 C CA . THR A 1 225 ? 7.000 18.763 -45.958 1.00 67.69 225 THR A CA 1
ATOM 1790 C C . THR A 1 225 ? 7.577 17.380 -46.274 1.00 67.69 225 THR A C 1
ATOM 1792 O O . THR A 1 225 ? 8.223 17.198 -47.308 1.00 67.69 225 THR A O 1
ATOM 1795 N N . ARG A 1 226 ? 7.306 16.380 -45.426 1.00 62.19 226 ARG A N 1
ATOM 1796 C CA . ARG A 1 226 ? 7.752 14.983 -45.595 1.00 62.19 226 ARG A CA 1
ATOM 1797 C C . ARG A 1 226 ? 7.631 14.477 -47.042 1.00 62.19 226 ARG A C 1
ATOM 1799 O O . ARG A 1 226 ? 8.572 13.908 -47.588 1.00 62.19 226 ARG A O 1
ATOM 1806 N N . ASP A 1 227 ? 6.489 14.721 -47.681 1.00 72.12 227 ASP A N 1
ATOM 1807 C CA . ASP A 1 227 ? 6.214 14.237 -49.038 1.00 72.12 227 ASP A CA 1
ATOM 1808 C C . ASP A 1 227 ? 7.040 14.964 -50.116 1.00 72.12 227 ASP A C 1
ATOM 1810 O O . ASP A 1 227 ? 7.381 14.371 -51.141 1.00 72.12 227 ASP A O 1
ATOM 1814 N N . GLN A 1 228 ? 7.403 16.230 -49.887 1.00 68.06 228 GLN A N 1
ATOM 1815 C CA . GLN A 1 228 ? 8.307 16.979 -50.764 1.00 68.06 228 GLN A CA 1
ATOM 1816 C C . GLN A 1 228 ? 9.745 16.467 -50.636 1.00 68.06 228 GLN A C 1
ATOM 1818 O O . GLN A 1 228 ? 10.420 16.302 -51.649 1.00 68.06 228 GLN A O 1
ATOM 1823 N N . TYR A 1 229 ? 10.190 16.132 -49.421 1.00 68.62 229 TYR A N 1
ATOM 1824 C CA . TYR A 1 229 ? 11.520 15.567 -49.181 1.00 68.62 229 TYR A CA 1
ATOM 1825 C C . TYR A 1 229 ? 11.737 14.248 -49.940 1.00 68.62 229 TYR A C 1
ATOM 1827 O O . TYR A 1 229 ? 12.707 14.105 -50.685 1.00 68.62 229 TYR A O 1
ATOM 1835 N N . PHE A 1 230 ? 10.795 13.305 -49.822 1.00 71.50 230 PHE A N 1
ATOM 1836 C CA . PHE A 1 230 ? 10.900 12.005 -50.493 1.00 71.50 230 PHE A CA 1
ATOM 1837 C C . PHE A 1 230 ? 10.745 12.088 -52.019 1.00 71.50 230 PHE A C 1
ATOM 1839 O O . PHE A 1 230 ? 11.370 11.300 -52.727 1.00 71.50 230 PHE A O 1
ATOM 1846 N N . ARG A 1 231 ? 9.968 13.044 -52.555 1.00 71.00 231 ARG A N 1
ATOM 1847 C CA . ARG A 1 231 ? 9.941 13.297 -54.010 1.00 71.00 231 ARG A CA 1
ATOM 1848 C C . ARG A 1 231 ? 11.270 13.843 -54.521 1.00 71.00 231 ARG A C 1
ATOM 1850 O O . ARG A 1 231 ? 11.728 13.398 -55.567 1.00 71.00 231 ARG A O 1
ATOM 1857 N N . ASN A 1 232 ? 11.890 14.763 -53.787 1.00 67.00 232 ASN A N 1
ATOM 1858 C CA . ASN A 1 232 ? 13.161 15.366 -54.188 1.00 67.00 232 ASN A CA 1
ATOM 1859 C C . ASN A 1 232 ? 14.308 14.344 -54.159 1.00 67.00 232 ASN A C 1
ATOM 1861 O O . ASN A 1 232 ? 15.091 14.300 -55.099 1.00 67.00 232 ASN A O 1
ATOM 1865 N N . MET A 1 233 ? 14.342 13.455 -53.158 1.00 60.75 233 MET A N 1
ATOM 1866 C CA . MET A 1 233 ? 15.265 12.306 -53.108 1.00 60.75 233 MET A CA 1
ATOM 1867 C C . MET A 1 233 ? 15.102 11.353 -54.302 1.00 60.75 233 MET A C 1
ATOM 1869 O O . MET A 1 233 ? 16.077 10.807 -54.798 1.00 60.75 233 MET A O 1
ATOM 1873 N N . LYS A 1 234 ? 13.869 11.154 -54.783 1.00 62.75 234 LYS A N 1
ATOM 1874 C CA . LYS A 1 234 ? 13.580 10.254 -55.910 1.00 62.75 234 LYS A CA 1
ATOM 1875 C C . LYS A 1 234 ? 13.959 10.847 -57.275 1.00 62.75 234 LYS A C 1
ATOM 1877 O O . LYS A 1 234 ? 14.129 10.097 -58.229 1.00 62.75 234 LYS A O 1
ATOM 1882 N N . ASN A 1 235 ? 14.073 12.174 -57.351 1.00 60.28 235 ASN A N 1
ATOM 1883 C CA . ASN A 1 235 ? 14.374 12.928 -58.570 1.00 60.28 235 ASN A CA 1
ATOM 1884 C C . ASN A 1 235 ? 15.829 13.437 -58.627 1.00 60.28 235 ASN A C 1
ATOM 1886 O O . ASN A 1 235 ? 16.219 14.007 -59.641 1.00 60.28 235 ASN A O 1
ATOM 1890 N N . GLY A 1 236 ? 16.606 13.277 -57.551 1.00 53.91 236 GLY A N 1
ATOM 1891 C CA . GLY A 1 236 ? 18.009 13.679 -57.466 1.00 53.91 236 GLY A CA 1
ATOM 1892 C C . GLY A 1 236 ? 18.955 12.506 -57.711 1.00 53.91 236 GLY A C 1
ATOM 1893 O O . GLY A 1 236 ? 19.436 11.913 -56.751 1.00 53.91 236 GLY A O 1
ATOM 1894 N N . ASN A 1 237 ? 19.197 12.197 -58.986 1.00 40.50 237 ASN A N 1
ATOM 1895 C CA . ASN A 1 237 ? 20.361 11.466 -59.497 1.00 40.50 237 ASN A CA 1
ATOM 1896 C C . ASN A 1 237 ? 20.847 12.185 -60.757 1.00 40.50 237 ASN A C 1
ATOM 1898 O O . ASN A 1 237 ? 19.982 12.462 -61.620 1.00 40.50 237 ASN A O 1
#

pLDDT: mean 83.02, std 11.33, range [40.5, 97.12]

Solvent-accessible surface area (backbone atoms only — not comparable to full-atom values): 14163 Å² total; per-residue (Å²): 112,70,68,63,53,52,53,51,51,52,51,50,53,57,58,55,58,71,69,64,70,77,76,81,76,84,68,68,32,49,41,32,34,36,34,24,35,58,84,81,63,44,56,37,53,63,28,41,39,32,27,76,91,76,75,44,69,50,59,20,39,88,72,4,38,37,71,47,80,41,50,59,57,41,52,38,38,38,38,44,95,65,34,44,74,43,81,46,71,41,62,74,88,58,96,58,73,44,74,47,81,43,66,41,45,75,46,84,73,81,73,79,86,78,85,84,64,100,49,96,46,72,65,57,45,52,50,53,60,70,68,52,79,74,75,50,74,68,51,49,51,52,50,52,52,57,68,25,72,66,48,44,51,52,51,56,70,73,47,74,80,46,77,65,51,49,49,53,48,52,52,48,52,52,48,50,51,59,69,41,72,82,51,81,84,72,59,72,91,76,37,68,66,57,53,53,51,50,56,46,39,61,74,69,45,58,81,73,59,61,69,66,52,61,58,58,69,68,46,79,63,95,84,60,52,74,71,56,51,58,51,49,62,75,69,66,127

Radius of gyration: 41.98 Å; Cα contacts (8 Å, |Δi|>4): 227; chains: 1; bounding box: 120×58×102 Å

Nearest PDB structures (foldseek):
  2nsm-assembly1_A  TM=8.643E-01  e=7.142E-06  Homo sapiens
  8fia-assembly1_A-2  TM=8.169E-01  e=7.142E-06  Drosophila melanogaster
  5aq0-assembly1_A  TM=8.396E-01  e=4.761E-05  Homo sapiens
  1h8l-assembly1_A  TM=8.850E-01  e=1.055E-04  Lophonetta specularioides
  4iyk-assembly1_A  TM=6.306E-01  e=5.853E-04  Bacteroides uniformis ATCC 8492

Mean predicted aligned error: 19.1 Å